Protein AF-A0A3A0AUQ1-F1 (afdb_monomer)

Secondary structure (DSSP, 8-state):
----------------------------------PPPPPPPTTEEPPEEEEEHHHHHTTT-TTS----EEEEEEE--TTEEEEEEEEEEEPPPBPTTSTTBT---EEEEEEEEEEEESSS-----EEEEE------B-SSSSSS-BSEEEEEESSS-S---SEEEEETTEEEEE-S--

Structure (mmCIF, N/CA/C/O backbone):
data_AF-A0A3A0AUQ1-F1
#
_entry.id   AF-A0A3A0AUQ1-F1
#
loop_
_atom_site.group_PDB
_atom_site.id
_atom_site.type_symbol
_atom_site.label_atom_id
_atom_site.label_alt_id
_atom_site.label_comp_id
_atom_site.label_asym_id
_atom_site.label_entity_id
_atom_site.label_seq_id
_atom_site.pdbx_PDB_ins_code
_atom_site.Cartn_x
_atom_site.Cartn_y
_atom_site.Cartn_z
_atom_site.occupancy
_atom_site.B_iso_or_equiv
_atom_site.auth_seq_id
_atom_site.auth_comp_id
_atom_site.auth_asym_id
_atom_site.auth_atom_id
_atom_site.pdbx_PDB_model_num
ATOM 1 N N . MET A 1 1 ? -4.485 -38.072 104.939 1.00 37.81 1 MET A N 1
ATOM 2 C CA . MET A 1 1 ? -5.253 -39.337 104.926 1.00 37.81 1 MET A CA 1
ATOM 3 C C . MET A 1 1 ? -6.086 -39.372 103.646 1.00 37.81 1 MET A C 1
ATOM 5 O O . MET A 1 1 ? -6.767 -38.389 103.406 1.00 37.81 1 MET A O 1
ATOM 9 N N . ASN A 1 2 ? -5.955 -40.460 102.863 1.00 41.25 2 ASN A N 1
ATOM 10 C CA . ASN A 1 2 ? -6.638 -40.856 101.601 1.00 41.25 2 ASN A CA 1
ATOM 11 C C . ASN A 1 2 ? -6.563 -39.857 100.424 1.00 41.25 2 ASN A C 1
ATOM 13 O O . ASN A 1 2 ? -7.137 -38.785 100.502 1.00 41.25 2 ASN A O 1
ATOM 17 N N . VAL A 1 3 ? -5.813 -40.047 99.325 1.00 49.50 3 VAL A N 1
ATOM 18 C CA . VAL A 1 3 ? -5.628 -41.163 98.358 1.00 49.50 3 VAL A CA 1
ATOM 19 C C . VAL A 1 3 ? -6.911 -41.591 97.636 1.00 49.50 3 VAL A C 1
ATOM 21 O O . VAL A 1 3 ? -7.603 -42.483 98.110 1.00 49.50 3 VAL A O 1
ATOM 24 N N . HIS A 1 4 ? -7.141 -41.057 96.428 1.00 45.91 4 HIS A N 1
ATOM 25 C CA . HIS A 1 4 ? -7.553 -41.855 95.263 1.00 45.91 4 HIS A CA 1
ATOM 26 C C . HIS A 1 4 ? -7.239 -41.143 93.935 1.00 45.91 4 HIS A C 1
ATOM 28 O O . HIS A 1 4 ? -7.452 -39.946 93.770 1.00 45.91 4 HIS A O 1
ATOM 34 N N . GLN A 1 5 ? -6.657 -41.922 93.026 1.00 50.06 5 GLN A N 1
ATOM 35 C CA . GLN A 1 5 ? -6.119 -41.568 91.711 1.00 50.06 5 GLN A CA 1
ATOM 36 C C . GLN A 1 5 ? -7.149 -41.987 90.609 1.00 50.06 5 GLN A C 1
ATOM 38 O O . GLN A 1 5 ? -8.298 -42.262 90.943 1.00 50.06 5 GLN A O 1
ATOM 43 N N . PRO A 1 6 ? -6.810 -42.040 89.304 1.00 67.12 6 PRO A N 1
ATOM 44 C CA . PRO A 1 6 ? -7.297 -41.175 88.220 1.00 67.12 6 PRO A CA 1
ATOM 45 C C . PRO A 1 6 ? -8.251 -41.884 87.223 1.00 67.12 6 PRO A C 1
ATOM 47 O O . PRO A 1 6 ? -8.443 -43.093 87.309 1.00 67.12 6 PRO A O 1
ATOM 50 N N . ARG A 1 7 ? -8.733 -41.191 86.172 1.00 53.53 7 ARG A N 1
ATOM 51 C CA . ARG A 1 7 ? -8.949 -41.809 84.838 1.00 53.53 7 ARG A CA 1
ATOM 52 C C . ARG A 1 7 ? -9.112 -40.787 83.701 1.00 53.53 7 ARG A C 1
ATOM 54 O O . ARG A 1 7 ? -9.900 -39.855 83.779 1.00 53.53 7 ARG A O 1
ATOM 61 N N . ARG A 1 8 ? -8.324 -41.017 82.646 1.00 55.47 8 ARG A N 1
ATOM 62 C CA . ARG A 1 8 ? -8.366 -40.405 81.307 1.00 55.47 8 ARG A CA 1
ATOM 63 C C . ARG A 1 8 ? -9.623 -40.834 80.550 1.00 55.47 8 ARG A C 1
ATOM 65 O O . ARG A 1 8 ? -9.908 -42.021 80.617 1.00 55.47 8 ARG A O 1
ATOM 72 N N . THR A 1 9 ? -10.203 -39.935 79.749 1.00 46.66 9 THR A N 1
ATOM 73 C CA . THR A 1 9 ? -10.881 -40.132 78.433 1.00 46.66 9 THR A CA 1
ATOM 74 C C . THR A 1 9 ? -11.665 -38.847 78.129 1.00 46.66 9 THR A C 1
ATOM 76 O O . THR A 1 9 ? -12.143 -38.226 79.063 1.00 46.66 9 THR A O 1
ATOM 79 N N . LEU A 1 10 ? -11.915 -38.358 76.920 1.00 48.62 10 LEU A N 1
ATOM 80 C CA . LEU A 1 10 ? -11.537 -38.644 75.537 1.00 48.62 10 LEU A CA 1
ATOM 81 C C . LEU A 1 10 ? -12.135 -37.458 74.742 1.00 48.62 10 LEU A C 1
ATOM 83 O O . LEU A 1 10 ? -13.154 -36.912 75.147 1.00 48.62 10 LEU A O 1
ATOM 87 N N . LEU A 1 11 ? -11.477 -37.072 73.651 1.00 49.59 11 LEU A N 1
ATOM 88 C CA . LEU A 1 11 ? -11.969 -36.305 72.497 1.00 49.59 11 LEU A CA 1
ATOM 89 C C . LEU A 1 11 ? -13.390 -35.697 72.557 1.00 49.59 11 LEU A C 1
ATOM 91 O O . LEU A 1 11 ? -14.368 -36.433 72.525 1.00 49.59 11 LEU A O 1
ATOM 95 N N . GLN A 1 12 ? -13.490 -34.391 72.289 1.00 45.00 12 GLN A N 1
ATOM 96 C CA . GLN A 1 12 ? -14.306 -33.949 71.150 1.00 45.00 12 GLN A CA 1
ATOM 97 C C . GLN A 1 12 ? -13.853 -32.577 70.636 1.00 45.00 12 GLN A C 1
ATOM 99 O O . GLN A 1 12 ? -14.148 -31.525 71.195 1.00 45.00 12 GLN A O 1
ATOM 104 N N . ARG A 1 13 ? -13.084 -32.623 69.544 1.00 49.56 13 ARG A N 1
ATOM 105 C CA . ARG A 1 13 ? -12.839 -31.495 68.647 1.00 49.56 13 ARG A CA 1
ATOM 106 C C . ARG A 1 13 ? -14.149 -31.198 67.918 1.00 49.56 13 ARG A C 1
ATOM 108 O O . ARG A 1 13 ? -14.652 -32.081 67.231 1.00 49.56 13 ARG A O 1
ATOM 115 N N . VAL A 1 14 ? -14.660 -29.976 68.016 1.00 47.44 14 VAL A N 1
ATOM 116 C CA . VAL A 1 14 ? -15.674 -29.467 67.084 1.00 47.44 14 VAL A CA 1
ATOM 117 C C . VAL A 1 14 ? -15.058 -28.268 66.379 1.00 47.44 14 VAL A C 1
ATOM 119 O O . VAL A 1 14 ? -15.083 -27.139 66.857 1.00 47.44 14 VAL A O 1
ATOM 122 N N . SER A 1 15 ? -14.404 -28.573 65.261 1.00 43.59 15 SER A N 1
ATOM 123 C CA . SER A 1 15 ? -13.926 -27.604 64.286 1.00 43.59 15 SER A CA 1
ATOM 124 C C . SER A 1 15 ? -15.133 -26.956 63.610 1.00 43.59 15 SER A C 1
ATOM 126 O O . SER A 1 15 ? -15.791 -27.584 62.785 1.00 43.59 15 SER A O 1
ATOM 128 N N . PHE A 1 16 ? -15.416 -25.700 63.948 1.00 41.84 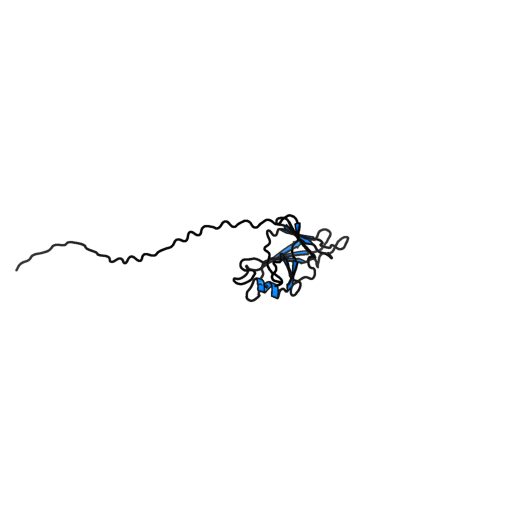16 PHE A N 1
ATOM 129 C CA . PHE A 1 16 ? -16.273 -24.832 63.143 1.00 41.84 16 PHE A CA 1
ATOM 130 C C . PHE A 1 16 ? -15.467 -24.378 61.922 1.00 41.84 16 PHE A C 1
ATOM 132 O O . PHE A 1 16 ? -14.777 -23.362 61.947 1.00 41.84 16 PHE A O 1
ATOM 139 N N . LEU A 1 17 ? -15.487 -25.204 60.876 1.00 39.97 17 LEU A N 1
ATOM 140 C CA . LEU A 1 17 ? -14.947 -24.868 59.566 1.00 39.97 17 LEU A CA 1
ATOM 141 C C . LEU A 1 17 ? -16.058 -24.156 58.786 1.00 39.97 17 LEU A C 1
ATOM 143 O O . LEU A 1 17 ? -17.000 -24.783 58.306 1.00 39.97 17 LEU A O 1
ATOM 147 N N . THR A 1 18 ? -15.979 -22.831 58.727 1.00 47.41 18 THR A N 1
ATOM 148 C CA . THR A 1 18 ? -16.883 -21.981 57.953 1.00 47.41 18 THR A CA 1
ATOM 149 C C . THR A 1 18 ? -16.711 -22.302 56.469 1.00 47.41 18 THR A C 1
ATOM 151 O O . THR A 1 18 ? -15.655 -22.077 55.880 1.00 47.41 18 THR A O 1
ATOM 154 N N . LEU A 1 19 ? -17.753 -22.886 55.883 1.00 40.53 19 LEU A N 1
ATOM 155 C CA . LEU A 1 19 ? -17.833 -23.307 54.491 1.00 40.53 19 LEU A CA 1
ATOM 156 C C . LEU A 1 19 ? -17.947 -22.059 53.591 1.00 40.53 19 LEU A C 1
ATOM 158 O O . LEU A 1 19 ? -19.038 -21.537 53.378 1.00 40.53 19 LEU A O 1
ATOM 162 N N . VAL A 1 20 ? -16.822 -21.547 53.084 1.00 45.59 20 VAL A N 1
ATOM 163 C CA . VAL A 1 20 ? -16.817 -20.554 51.997 1.00 45.59 20 VAL A CA 1
ATOM 164 C C . VAL A 1 20 ? -17.078 -21.307 50.695 1.00 45.59 20 VAL A C 1
ATOM 166 O O . VAL A 1 20 ? -16.182 -21.923 50.123 1.00 45.59 20 VAL A O 1
ATOM 169 N N . PHE A 1 21 ? -18.334 -21.308 50.255 1.00 37.94 21 PHE A N 1
ATOM 170 C CA . PHE A 1 21 ? -18.748 -21.865 48.970 1.00 37.94 21 PHE A CA 1
ATOM 171 C C . PHE A 1 21 ? -18.323 -20.891 47.860 1.00 37.94 21 PHE A C 1
ATOM 173 O O . PHE A 1 21 ? -19.048 -19.965 47.504 1.00 37.94 21 PHE A O 1
ATOM 180 N N . ALA A 1 22 ? -17.103 -21.056 47.351 1.00 43.84 22 ALA A N 1
ATOM 181 C CA . ALA A 1 22 ? -16.663 -20.382 46.138 1.00 43.84 22 ALA A CA 1
ATOM 182 C C . ALA A 1 22 ? -17.422 -20.984 44.944 1.00 43.84 22 ALA A C 1
ATOM 184 O O . ALA A 1 22 ? -17.112 -22.089 44.499 1.00 43.84 22 ALA A O 1
ATOM 185 N N . LEU A 1 23 ? -18.425 -20.266 44.424 1.00 43.22 23 LEU A N 1
ATOM 186 C CA . LEU A 1 23 ? -18.953 -20.514 43.081 1.00 43.22 23 LEU A CA 1
ATOM 187 C C . LEU A 1 23 ? -17.867 -20.129 42.064 1.00 43.22 23 LEU A C 1
ATOM 189 O O . LEU A 1 23 ? -17.835 -19.017 41.545 1.00 43.22 23 LEU A O 1
ATOM 193 N N . LEU A 1 24 ? -16.964 -21.065 41.781 1.00 43.00 24 LEU A N 1
ATOM 194 C CA . LEU A 1 24 ? -16.217 -21.079 40.529 1.00 43.00 24 LEU A CA 1
ATOM 195 C C . LEU A 1 24 ? -17.208 -21.448 39.419 1.00 43.00 24 LEU A C 1
ATOM 197 O O . LEU A 1 24 ? -17.467 -22.624 39.168 1.00 43.00 24 LEU A O 1
ATOM 201 N N . LEU A 1 25 ? -17.794 -20.438 38.768 1.00 46.16 25 LEU A N 1
ATOM 202 C CA . LEU A 1 25 ? -18.385 -20.634 37.447 1.00 46.16 25 LEU A CA 1
ATOM 203 C C . LEU A 1 25 ? -17.235 -20.900 36.474 1.00 46.16 25 LEU A C 1
ATOM 205 O O . LEU A 1 25 ? -16.586 -19.985 35.975 1.00 46.16 25 LEU A O 1
ATOM 209 N N . SER A 1 26 ? -16.983 -22.177 36.220 1.00 47.66 26 SER A N 1
ATOM 210 C CA . SER A 1 26 ? -16.155 -22.652 35.121 1.00 47.66 26 SER A CA 1
ATOM 211 C C . SER A 1 26 ? -16.807 -22.218 33.807 1.00 47.66 26 SER A C 1
ATOM 213 O O . SER A 1 26 ? -17.678 -22.906 33.276 1.00 47.66 26 SER A O 1
ATOM 215 N N . HIS A 1 27 ? -16.440 -21.051 33.281 1.00 50.66 27 HIS A N 1
ATOM 216 C CA . HIS A 1 27 ? -16.749 -20.718 31.898 1.00 50.66 27 HIS A CA 1
ATOM 217 C C . HIS A 1 27 ? -15.908 -21.638 31.018 1.00 50.66 27 HIS A C 1
ATOM 219 O O . HIS A 1 27 ? -14.702 -21.457 30.864 1.00 50.66 27 HIS A O 1
ATOM 225 N N . LEU A 1 28 ? -16.556 -22.674 30.488 1.00 45.47 28 LEU A N 1
ATOM 226 C CA . LEU A 1 28 ? -16.062 -23.418 29.343 1.00 45.47 28 LEU A CA 1
ATOM 227 C C . LEU A 1 28 ? -15.898 -22.409 28.203 1.00 45.47 28 LEU A C 1
ATOM 229 O O . LEU A 1 28 ? -16.864 -22.076 27.517 1.00 45.47 28 LEU A O 1
ATOM 233 N N . VAL A 1 29 ? -14.680 -21.893 28.031 1.00 59.72 29 VAL A N 1
ATOM 234 C CA . VAL A 1 29 ? -14.266 -21.228 26.796 1.00 59.72 29 VAL A CA 1
ATOM 235 C C . VAL A 1 29 ? -14.310 -22.312 25.730 1.00 59.72 29 VAL A C 1
ATOM 237 O O . VAL A 1 29 ? -13.400 -23.128 25.598 1.00 59.72 29 VAL A O 1
ATOM 240 N N . THR A 1 30 ? -15.440 -22.398 25.040 1.00 54.62 30 THR A N 1
ATOM 241 C CA . THR A 1 30 ? -15.550 -23.220 23.844 1.00 54.62 30 THR A CA 1
ATOM 242 C C . THR A 1 30 ? -14.764 -22.495 22.753 1.00 54.62 30 THR A C 1
ATOM 244 O O . THR A 1 30 ? -15.035 -21.318 22.510 1.00 54.62 30 THR A O 1
ATOM 247 N N . PRO A 1 31 ? -13.750 -23.124 22.131 1.00 53.56 31 PRO A N 1
ATOM 248 C CA . PRO A 1 31 ? -13.059 -22.509 21.008 1.00 53.56 31 PRO A CA 1
ATOM 249 C C . PRO A 1 31 ? -14.092 -22.258 19.908 1.00 53.56 31 PRO A C 1
ATOM 251 O O . PRO A 1 31 ? -14.679 -23.201 19.373 1.00 53.56 31 PRO A O 1
ATOM 254 N N . GLN A 1 32 ? -14.362 -20.985 19.614 1.00 57.50 32 GLN A N 1
ATOM 255 C CA . GLN A 1 32 ? -15.185 -20.635 18.467 1.00 57.50 32 GLN A CA 1
ATOM 256 C C . GLN A 1 32 ? -14.426 -21.063 17.206 1.00 57.50 32 GLN A C 1
ATOM 258 O O . GLN A 1 32 ? -13.249 -20.721 17.062 1.00 57.50 32 GLN A O 1
ATOM 263 N N . PRO A 1 33 ? -15.057 -21.824 16.296 1.00 58.28 33 PRO A N 1
ATOM 264 C CA . PRO A 1 33 ? -14.454 -22.114 15.009 1.00 58.28 33 PRO A CA 1
ATOM 265 C C . PRO A 1 33 ? -14.255 -20.785 14.279 1.00 58.28 33 PRO A C 1
ATOM 267 O O . PRO A 1 33 ? -15.221 -20.088 13.971 1.00 58.28 33 PRO A O 1
ATOM 270 N N . VAL A 1 34 ? -12.994 -20.422 14.037 1.00 66.19 34 VAL A N 1
ATOM 271 C CA . VAL A 1 34 ? -12.644 -19.278 13.194 1.00 66.19 34 VAL A CA 1
ATOM 272 C C . VAL A 1 34 ? -13.147 -19.622 11.797 1.00 66.19 34 VAL A C 1
ATOM 274 O O . VAL A 1 34 ? -12.604 -20.508 11.137 1.00 66.19 34 VAL A O 1
ATOM 277 N N . ALA A 1 35 ? -14.251 -19.004 11.379 1.00 66.56 35 ALA A N 1
ATOM 278 C CA . ALA A 1 35 ? -14.744 -19.164 10.022 1.00 66.56 35 ALA A CA 1
ATOM 279 C C . ALA A 1 35 ? -13.637 -18.705 9.063 1.00 66.56 35 ALA A C 1
ATOM 281 O O . ALA A 1 35 ? -13.101 -17.607 9.216 1.00 66.56 35 ALA A O 1
ATOM 282 N N . ALA A 1 36 ? -13.265 -19.558 8.106 1.00 59.06 36 ALA A N 1
ATOM 283 C CA . ALA A 1 36 ? -12.317 -19.180 7.070 1.00 59.06 36 ALA A CA 1
ATOM 284 C C . ALA A 1 36 ? -12.867 -17.954 6.327 1.00 59.06 36 ALA A C 1
ATOM 286 O O . ALA A 1 36 ? -14.025 -17.960 5.900 1.00 59.06 36 ALA A O 1
ATOM 287 N N . ALA A 1 37 ? -12.050 -16.906 6.200 1.00 60.22 37 ALA A N 1
ATOM 288 C CA . ALA A 1 37 ? -12.414 -15.736 5.415 1.00 60.22 37 ALA A CA 1
ATOM 289 C C . ALA A 1 37 ? -12.752 -16.176 3.975 1.00 60.22 37 ALA A C 1
ATOM 291 O O . ALA A 1 37 ? -12.083 -17.070 3.441 1.00 60.22 37 ALA A O 1
ATOM 292 N N . PRO A 1 38 ? -13.794 -15.607 3.344 1.00 53.91 38 PRO A N 1
ATOM 293 C CA . PRO A 1 38 ? -14.124 -15.930 1.963 1.00 53.91 38 PRO A CA 1
ATOM 294 C C . PRO A 1 38 ? -12.912 -15.648 1.068 1.00 53.91 38 PRO A C 1
ATOM 296 O O . PRO A 1 38 ? -12.349 -14.556 1.090 1.00 53.91 38 PRO A O 1
ATOM 299 N N . LYS A 1 39 ? -12.499 -16.652 0.290 1.00 53.12 39 LYS A N 1
ATOM 300 C CA . LYS A 1 39 ? -11.400 -16.520 -0.669 1.00 53.12 39 LYS A CA 1
ATOM 301 C C . LYS A 1 39 ?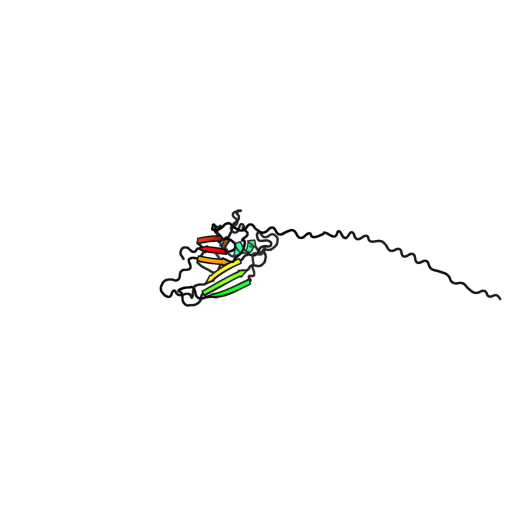 -11.867 -15.616 -1.811 1.00 53.12 39 LYS A C 1
ATOM 303 O O . LYS A 1 39 ? -12.903 -15.899 -2.414 1.00 53.12 39 LYS A O 1
ATOM 308 N N . ALA A 1 40 ? -11.140 -14.532 -2.077 1.00 56.53 40 ALA A N 1
ATOM 309 C CA . ALA A 1 40 ? -11.473 -13.598 -3.150 1.00 56.53 40 ALA A CA 1
ATOM 310 C C . ALA A 1 40 ? -11.597 -14.337 -4.496 1.00 56.53 40 ALA A C 1
ATOM 312 O O . ALA A 1 40 ? -10.813 -15.245 -4.797 1.00 56.53 40 ALA A O 1
ATOM 313 N N . ALA A 1 41 ? -12.607 -13.970 -5.291 1.00 55.00 41 ALA A N 1
ATOM 314 C CA . ALA A 1 41 ? -12.794 -14.502 -6.638 1.00 55.00 41 ALA A CA 1
ATOM 315 C C . ALA A 1 41 ? -11.574 -14.167 -7.525 1.00 55.00 41 ALA A C 1
ATOM 317 O O . ALA A 1 41 ? -10.855 -13.213 -7.229 1.00 55.00 41 ALA A O 1
ATOM 318 N N . PRO A 1 42 ? -11.308 -14.927 -8.604 1.00 56.06 42 PRO A N 1
ATOM 319 C CA . PRO A 1 42 ? -10.158 -14.662 -9.463 1.00 56.06 42 PRO A CA 1
ATOM 320 C C . PRO A 1 42 ? -10.201 -13.237 -10.029 1.00 56.06 42 PRO A C 1
ATOM 322 O O . PRO A 1 42 ? -11.173 -12.877 -10.691 1.00 56.06 42 PRO A O 1
ATOM 325 N N . GLY A 1 43 ? -9.147 -12.454 -9.785 1.00 62.31 43 GLY A N 1
ATOM 326 C CA . GLY A 1 43 ? -8.969 -11.116 -10.351 1.00 62.31 43 GLY A CA 1
ATOM 327 C C . GLY A 1 43 ? -9.939 -10.062 -9.820 1.00 62.31 43 GLY A C 1
ATOM 328 O O . GLY A 1 43 ? -10.385 -9.219 -10.593 1.00 62.31 43 GLY A O 1
ATOM 329 N N . ALA A 1 44 ? -10.313 -10.118 -8.539 1.00 79.62 44 ALA A N 1
ATOM 330 C CA . ALA A 1 44 ? -11.123 -9.059 -7.948 1.00 79.62 44 ALA A CA 1
ATOM 331 C C . ALA A 1 44 ? -10.311 -7.755 -7.908 1.00 79.62 44 ALA A C 1
ATOM 333 O O . ALA A 1 44 ? -9.320 -7.673 -7.178 1.00 79.62 44 ALA A O 1
ATOM 334 N N . ALA A 1 45 ? -10.739 -6.770 -8.703 1.00 93.19 45 ALA A N 1
ATOM 335 C CA . ALA A 1 45 ? -10.178 -5.427 -8.685 1.00 93.19 45 ALA A CA 1
ATOM 336 C C . ALA A 1 45 ? -10.389 -4.793 -7.312 1.00 93.19 45 ALA A C 1
ATOM 338 O O . ALA A 1 45 ? -11.505 -4.802 -6.789 1.00 93.19 45 ALA A O 1
ATOM 339 N N . LEU A 1 46 ? -9.307 -4.262 -6.755 1.00 96.56 46 LEU A N 1
ATOM 340 C CA . LEU A 1 46 ? -9.273 -3.686 -5.419 1.00 96.56 46 LEU A CA 1
ATOM 341 C C . LEU A 1 46 ? -9.426 -2.169 -5.470 1.00 96.56 46 LEU A C 1
ATOM 343 O O . LEU A 1 46 ? -8.930 -1.506 -6.389 1.00 96.56 46 LEU A O 1
ATOM 347 N N . THR A 1 47 ? -10.066 -1.601 -4.453 1.00 97.62 47 THR A N 1
ATOM 348 C CA . THR A 1 47 ? -10.068 -0.151 -4.252 1.00 97.62 47 THR A CA 1
ATOM 349 C C . THR A 1 47 ? -8.727 0.312 -3.679 1.00 97.62 47 THR A C 1
ATOM 351 O O . THR A 1 47 ? -8.227 -0.216 -2.687 1.00 97.62 47 THR A O 1
ATOM 354 N N . LEU A 1 48 ? -8.119 1.304 -4.337 1.00 97.69 48 LEU A N 1
ATOM 355 C CA . LEU A 1 48 ? -6.871 1.937 -3.908 1.00 97.69 48 LEU A CA 1
ATOM 356 C C . LEU A 1 48 ? -7.152 3.381 -3.522 1.00 97.69 48 LEU A C 1
ATOM 358 O O . LEU A 1 48 ? -7.619 4.158 -4.361 1.00 97.69 48 LEU A O 1
ATOM 362 N N . VAL A 1 49 ? -6.789 3.757 -2.300 1.00 98.12 49 VAL A N 1
ATOM 363 C CA . VAL A 1 49 ? -6.958 5.129 -1.817 1.00 98.12 49 VAL A CA 1
ATOM 364 C C . VAL A 1 49 ? -5.649 5.762 -1.391 1.00 98.12 49 VAL A C 1
ATOM 366 O O . VAL A 1 49 ? -4.768 5.125 -0.818 1.00 98.12 49 VAL A O 1
ATOM 369 N N . ASP A 1 50 ? -5.536 7.050 -1.683 1.00 97.50 50 ASP A N 1
ATOM 370 C CA . ASP A 1 50 ? -4.361 7.842 -1.364 1.00 97.50 50 ASP A CA 1
ATOM 371 C C . ASP A 1 50 ? -4.481 8.396 0.054 1.00 97.50 50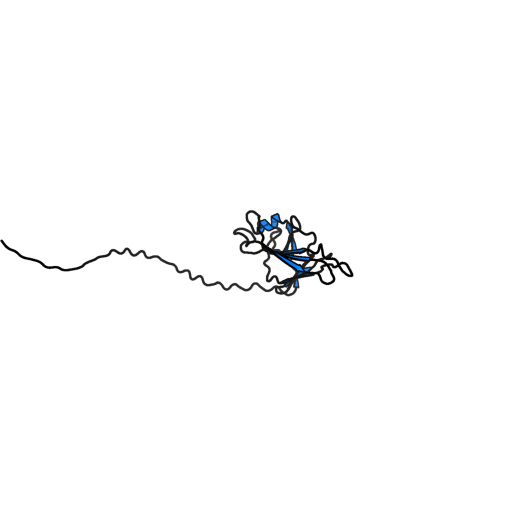 ASP A C 1
ATOM 373 O O . ASP A 1 50 ? -5.473 9.036 0.400 1.00 97.50 50 ASP A O 1
ATOM 377 N N . VAL A 1 51 ? -3.442 8.190 0.858 1.00 97.44 51 VAL A N 1
ATOM 378 C CA . VAL A 1 51 ? -3.390 8.636 2.255 1.00 97.44 51 VAL A CA 1
ATOM 379 C C . VAL A 1 51 ? -2.089 9.379 2.552 1.00 97.44 51 VAL A C 1
ATOM 381 O O . VAL A 1 51 ? -1.098 9.299 1.811 1.00 97.44 51 VAL A O 1
ATOM 384 N N . SER A 1 52 ? -2.068 10.107 3.668 1.00 96.38 52 SER A N 1
ATOM 385 C CA . SER A 1 52 ? -0.830 10.625 4.247 1.00 96.38 52 SER A CA 1
ATOM 386 C C . SER A 1 52 ? -0.313 9.691 5.344 1.00 96.38 52 SER A C 1
ATOM 388 O O . SER A 1 52 ? -1.101 9.021 6.004 1.00 96.38 52 SER A O 1
ATOM 390 N N . ALA A 1 53 ? 1.010 9.638 5.539 1.00 94.19 53 ALA A N 1
ATOM 391 C CA . ALA A 1 53 ? 1.622 8.790 6.564 1.00 94.19 53 ALA A CA 1
ATOM 392 C C . ALA A 1 53 ? 1.104 9.088 7.991 1.00 94.19 53 ALA A C 1
ATOM 394 O O . ALA A 1 53 ? 0.820 8.136 8.708 1.00 94.19 53 ALA A O 1
ATOM 395 N N . PRO A 1 54 ? 0.924 10.356 8.417 1.00 93.19 54 PRO A N 1
ATOM 396 C CA . PRO A 1 54 ? 0.308 10.640 9.714 1.00 93.19 54 PRO A CA 1
ATOM 397 C C . PRO A 1 54 ? -1.137 10.141 9.832 1.00 93.19 54 PRO A C 1
ATOM 399 O O . PRO A 1 54 ? -1.473 9.528 10.839 1.00 93.19 54 PRO A O 1
ATOM 402 N N . ASP A 1 55 ? -1.973 10.358 8.810 1.00 94.56 55 ASP A N 1
ATOM 403 C CA . ASP A 1 55 ? -3.403 10.020 8.892 1.00 94.56 55 ASP A CA 1
ATOM 404 C C . ASP A 1 55 ? -3.610 8.507 8.999 1.00 94.56 55 ASP A C 1
ATOM 406 O O . ASP A 1 55 ? -4.394 8.038 9.821 1.00 94.56 55 ASP A O 1
ATOM 410 N N . ILE A 1 56 ? -2.855 7.731 8.214 1.00 97.25 56 ILE A N 1
ATOM 411 C CA . ILE A 1 56 ? -2.963 6.272 8.245 1.00 97.25 56 ILE A CA 1
ATOM 412 C C . ILE A 1 56 ? -2.435 5.681 9.560 1.00 97.25 56 ILE A C 1
ATOM 414 O O . ILE A 1 56 ? -2.982 4.691 10.037 1.00 97.25 56 ILE A O 1
ATOM 418 N N . ASN A 1 57 ? -1.430 6.298 10.194 1.00 97.00 57 ASN A N 1
ATOM 419 C CA . ASN A 1 57 ? -0.943 5.847 11.498 1.00 97.00 57 ASN A CA 1
ATOM 420 C C . ASN A 1 57 ? -2.039 5.941 12.570 1.00 97.00 57 ASN A C 1
ATOM 422 O O . ASN A 1 57 ? -2.191 5.016 13.364 1.00 97.00 57 ASN A O 1
ATOM 426 N N . CYS A 1 58 ? -2.837 7.016 12.556 1.00 96.88 58 CYS A N 1
ATOM 427 C CA . CYS A 1 58 ? -3.941 7.216 13.500 1.00 96.88 58 CYS A CA 1
ATOM 428 C C . CYS A 1 58 ? -5.048 6.154 13.388 1.00 96.88 58 CYS A C 1
ATOM 430 O O . CYS A 1 58 ? -5.880 6.028 14.286 1.00 96.88 58 CYS A O 1
ATOM 432 N N . LEU A 1 59 ? -5.095 5.394 12.288 1.00 97.69 59 LEU A N 1
ATOM 433 C CA . LEU A 1 59 ? -6.048 4.293 12.160 1.00 97.69 59 LEU A CA 1
ATOM 434 C C . LEU A 1 59 ? -5.641 3.063 12.967 1.00 97.69 59 LEU A C 1
ATOM 436 O O . LEU A 1 59 ? -6.491 2.213 13.206 1.00 97.69 59 LEU A O 1
ATOM 440 N N . PHE A 1 60 ? -4.376 2.952 13.367 1.00 97.94 60 PHE A N 1
ATOM 441 C CA . PHE A 1 60 ? -3.843 1.779 14.062 1.00 97.94 60 PHE A CA 1
ATOM 442 C C . PHE A 1 60 ? -3.268 2.114 15.438 1.00 97.94 60 PHE A C 1
ATOM 444 O O . PHE A 1 60 ? -3.094 1.208 16.245 1.00 97.94 60 PHE A O 1
ATOM 451 N N . ASP A 1 61 ? -2.992 3.383 15.722 1.00 97.88 61 ASP A N 1
ATOM 452 C CA . ASP A 1 61 ? -2.380 3.819 16.973 1.00 97.88 61 ASP A CA 1
ATOM 453 C C . ASP A 1 61 ? -3.059 5.088 17.490 1.00 97.88 61 ASP A C 1
ATOM 455 O O . ASP A 1 61 ? -3.325 6.023 16.728 1.00 97.88 61 ASP A O 1
ATOM 459 N N . THR A 1 62 ? -3.376 5.111 18.784 1.00 96.56 62 THR A N 1
ATOM 460 C CA . THR A 1 62 ? -4.140 6.197 19.409 1.00 96.56 62 THR A CA 1
ATOM 461 C C . THR A 1 62 ? -3.356 7.501 19.545 1.00 96.56 62 THR A C 1
ATOM 463 O O . THR A 1 62 ? -3.973 8.569 19.598 1.00 96.56 62 THR A O 1
ATOM 466 N N . ASP A 1 63 ? -2.023 7.446 19.564 1.00 95.56 63 ASP A N 1
ATOM 467 C CA . ASP A 1 63 ? -1.147 8.621 19.535 1.00 95.56 63 ASP A CA 1
ATOM 468 C C . ASP A 1 63 ? -0.617 8.941 18.121 1.00 95.56 63 ASP A C 1
ATOM 470 O O . ASP A 1 63 ? 0.078 9.943 17.918 1.00 95.56 63 ASP A O 1
ATOM 474 N N . CYS A 1 64 ? -1.015 8.129 17.134 1.00 95.62 64 CYS A N 1
ATOM 475 C CA . CYS A 1 64 ? -0.624 8.195 15.727 1.00 95.62 64 CYS A CA 1
ATOM 476 C C . CYS A 1 64 ? 0.873 7.933 15.463 1.00 95.62 64 CYS A C 1
ATOM 478 O O . CYS A 1 64 ? 1.393 8.307 14.397 1.00 95.62 64 CYS A O 1
ATOM 480 N N . THR A 1 65 ? 1.578 7.270 16.384 1.00 94.75 65 THR A N 1
ATOM 481 C CA . THR A 1 65 ? 3.017 6.987 16.274 1.00 94.75 65 THR A CA 1
ATOM 482 C C . THR A 1 65 ? 3.288 5.500 16.122 1.00 94.75 65 THR A C 1
ATOM 484 O O . THR A 1 65 ? 3.485 4.750 17.070 1.00 94.75 65 THR A O 1
ATOM 487 N N . ILE A 1 66 ? 3.451 5.070 14.877 1.00 95.12 66 ILE A N 1
ATOM 488 C CA . ILE A 1 66 ? 3.761 3.673 14.587 1.00 95.12 66 ILE A CA 1
ATOM 489 C C . ILE A 1 66 ? 5.267 3.405 14.699 1.00 95.12 66 ILE A C 1
ATOM 491 O O . ILE A 1 66 ? 6.070 3.923 13.917 1.00 95.12 66 ILE A O 1
ATOM 495 N N . THR A 1 67 ? 5.651 2.498 15.602 1.00 95.12 67 THR A N 1
ATOM 496 C CA . THR A 1 67 ? 6.982 1.867 15.573 1.00 95.12 67 THR A CA 1
ATOM 497 C C . THR A 1 67 ? 6.947 0.622 14.695 1.00 95.12 67 THR A C 1
ATOM 499 O O . THR A 1 67 ? 6.283 -0.361 15.005 1.00 95.12 67 THR A O 1
ATOM 502 N N . VAL A 1 68 ? 7.676 0.663 13.586 1.00 96.12 68 VAL A N 1
ATOM 503 C CA . VAL A 1 68 ? 7.605 -0.346 12.524 1.00 96.12 68 VAL A CA 1
ATOM 504 C C . VAL A 1 68 ? 8.676 -1.427 12.658 1.00 96.12 68 VAL A C 1
ATOM 506 O O . VAL A 1 68 ? 9.770 -1.169 13.161 1.00 96.12 68 VAL A O 1
ATOM 509 N N . SER A 1 69 ? 8.390 -2.619 12.132 1.00 97.62 69 SER A N 1
ATOM 510 C CA . SER A 1 69 ? 9.388 -3.659 11.867 1.00 97.62 69 SER A CA 1
ATOM 511 C C . SER A 1 69 ? 9.634 -3.763 10.364 1.00 97.62 69 SER A C 1
ATOM 513 O O . SER A 1 69 ? 8.708 -4.049 9.603 1.00 97.62 69 SER A O 1
ATOM 515 N N . ASP A 1 70 ? 10.874 -3.526 9.939 1.00 97.12 70 ASP A N 1
ATOM 516 C CA . ASP A 1 70 ? 11.265 -3.528 8.531 1.00 97.12 70 ASP A CA 1
ATOM 517 C C . ASP A 1 70 ? 12.104 -4.774 8.200 1.00 97.12 70 ASP A C 1
ATOM 519 O O . ASP A 1 70 ? 13.103 -5.068 8.858 1.00 97.12 70 ASP A O 1
ATOM 523 N N . LEU A 1 71 ? 11.735 -5.464 7.123 1.00 97.12 71 LEU A N 1
ATOM 524 C CA . LEU A 1 71 ? 12.536 -6.490 6.459 1.00 97.12 71 LEU A CA 1
ATOM 525 C C . LEU A 1 71 ? 12.840 -6.027 5.039 1.00 97.12 71 LEU A C 1
ATOM 527 O O . LEU A 1 71 ? 11.983 -5.438 4.383 1.00 97.12 71 LEU A O 1
ATOM 531 N N . ALA A 1 72 ? 14.044 -6.299 4.548 1.00 96.81 72 ALA A N 1
ATOM 532 C CA . ALA A 1 72 ? 14.410 -6.008 3.170 1.00 96.81 72 ALA A CA 1
ATOM 533 C C . ALA A 1 72 ? 15.196 -7.166 2.568 1.00 96.81 72 ALA A C 1
ATOM 535 O O . ALA A 1 72 ? 16.035 -7.760 3.246 1.00 96.81 72 ALA A O 1
ATOM 536 N N . ASP A 1 73 ? 14.943 -7.434 1.291 1.00 96.00 73 ASP A N 1
ATOM 537 C CA . ASP A 1 73 ? 15.744 -8.353 0.493 1.00 96.00 73 ASP A CA 1
ATOM 538 C C . ASP A 1 73 ? 16.163 -7.697 -0.822 1.00 96.00 73 ASP A C 1
ATOM 540 O O . ASP A 1 73 ? 15.432 -6.877 -1.389 1.00 96.00 73 ASP A O 1
ATOM 544 N N . TYR A 1 74 ? 17.362 -8.039 -1.280 1.00 94.94 74 TYR A N 1
ATOM 545 C CA . TYR A 1 74 ? 18.001 -7.425 -2.436 1.00 94.94 74 TYR A CA 1
ATOM 546 C C . TYR A 1 74 ? 17.900 -8.331 -3.652 1.00 94.94 74 TYR A C 1
ATOM 548 O O . TYR A 1 74 ? 18.083 -9.542 -3.574 1.00 94.94 74 TYR A O 1
ATOM 556 N N . PHE A 1 75 ? 17.672 -7.726 -4.809 1.00 90.12 75 PHE A N 1
ATOM 557 C CA . PHE A 1 75 ? 17.588 -8.449 -6.066 1.00 90.12 75 PHE A CA 1
ATOM 558 C C . PHE A 1 75 ? 18.134 -7.611 -7.219 1.00 90.12 75 PHE A C 1
ATOM 560 O O . PHE A 1 75 ? 18.295 -6.393 -7.122 1.00 90.12 75 PHE A O 1
ATOM 567 N N . THR A 1 76 ? 18.405 -8.277 -8.335 1.00 89.56 76 THR A N 1
ATOM 568 C CA . THR A 1 76 ? 18.668 -7.618 -9.615 1.00 89.56 76 THR A CA 1
ATOM 569 C C . THR A 1 76 ? 17.427 -7.796 -10.487 1.00 89.56 76 THR A C 1
ATOM 571 O O . THR A 1 76 ? 17.043 -8.943 -10.742 1.00 89.56 76 THR A O 1
ATOM 574 N N . PRO A 1 77 ? 16.761 -6.710 -10.925 1.00 84.75 77 PRO A N 1
ATOM 575 C CA . PRO A 1 77 ? 15.569 -6.839 -11.751 1.00 84.75 77 PRO A CA 1
ATOM 576 C C . PRO A 1 77 ? 15.872 -7.568 -13.072 1.00 84.75 77 PRO A C 1
ATOM 578 O O . PRO A 1 77 ? 16.946 -7.370 -13.649 1.00 84.75 77 PRO A O 1
ATOM 581 N N . PRO A 1 78 ? 14.944 -8.391 -13.593 1.00 81.94 78 PRO A N 1
ATOM 582 C CA . PRO A 1 78 ? 15.123 -9.043 -14.886 1.00 81.94 78 PRO A CA 1
ATOM 583 C C . PRO A 1 78 ? 15.410 -8.030 -16.005 1.00 81.94 78 PRO A C 1
ATOM 585 O O . PRO A 1 78 ? 14.705 -7.034 -16.150 1.00 81.94 78 PRO A O 1
ATOM 588 N N . GLY A 1 79 ? 16.452 -8.279 -16.802 1.00 84.25 79 GLY A N 1
ATOM 589 C CA . GLY A 1 79 ? 16.863 -7.372 -17.885 1.00 84.25 79 GLY A CA 1
ATOM 590 C C . GLY A 1 79 ? 17.557 -6.082 -17.423 1.00 84.25 79 GLY A C 1
ATOM 591 O O . GLY A 1 79 ? 17.869 -5.232 -18.259 1.00 84.25 79 GLY A O 1
ATOM 592 N N . ALA A 1 80 ? 17.826 -5.948 -16.123 1.00 87.88 80 ALA A N 1
ATOM 593 C CA . ALA A 1 80 ? 18.571 -4.845 -15.534 1.00 87.88 80 ALA A CA 1
ATOM 594 C C . ALA A 1 80 ? 19.914 -5.315 -14.952 1.00 87.88 80 ALA A C 1
ATOM 596 O O . ALA A 1 80 ? 20.181 -6.502 -14.772 1.00 87.88 80 ALA A O 1
ATOM 597 N N . SER A 1 81 ? 20.763 -4.344 -14.649 1.00 89.50 81 SER A N 1
ATOM 598 C CA . SER A 1 81 ? 21.972 -4.469 -13.840 1.00 89.50 81 SER A CA 1
ATOM 599 C C . SER A 1 81 ? 21.856 -3.569 -12.606 1.00 89.50 81 SER A C 1
ATOM 601 O O . SER A 1 81 ? 20.917 -2.778 -12.496 1.00 89.50 81 SER A O 1
ATOM 603 N N . GLY A 1 82 ? 22.801 -3.684 -11.674 1.00 90.12 82 GLY A N 1
ATOM 604 C CA . GLY A 1 82 ? 22.783 -2.924 -10.423 1.00 90.12 82 GLY A CA 1
ATOM 605 C C . GLY A 1 82 ? 21.935 -3.581 -9.332 1.00 90.12 82 GLY A C 1
ATOM 606 O O . GLY A 1 82 ? 21.628 -4.776 -9.399 1.00 90.12 82 GLY A O 1
ATOM 607 N N . SER A 1 83 ? 21.616 -2.804 -8.295 1.00 90.06 83 SER A N 1
ATOM 608 C CA . SER A 1 83 ? 20.915 -3.285 -7.103 1.00 90.06 83 SER A CA 1
ATOM 609 C C . SER A 1 83 ? 19.513 -2.695 -6.980 1.00 90.06 83 SER A C 1
ATOM 611 O O . SER A 1 83 ? 19.288 -1.505 -7.191 1.00 90.06 83 SER A O 1
ATOM 613 N N . ALA A 1 84 ? 18.574 -3.546 -6.590 1.00 93.19 84 ALA A N 1
ATOM 614 C CA . ALA A 1 84 ? 17.251 -3.179 -6.122 1.00 93.19 84 ALA A CA 1
ATOM 615 C C . ALA A 1 84 ? 16.990 -3.862 -4.778 1.00 93.19 84 ALA A C 1
ATOM 617 O O . ALA A 1 84 ? 17.661 -4.840 -4.433 1.00 93.19 84 ALA A O 1
ATOM 618 N N . PHE A 1 85 ? 16.009 -3.370 -4.027 1.00 95.06 85 PHE A N 1
ATOM 619 C CA . PHE A 1 85 ? 15.483 -4.106 -2.882 1.00 95.06 85 PHE A CA 1
ATOM 620 C C . PHE A 1 85 ? 13.968 -3.980 -2.779 1.00 95.06 85 PHE A C 1
ATOM 622 O O . PHE A 1 85 ? 13.382 -2.969 -3.172 1.00 95.06 85 PHE A O 1
ATOM 629 N N . LEU A 1 86 ? 13.342 -5.015 -2.225 1.00 94.44 86 LEU A N 1
ATOM 630 C CA . LEU A 1 86 ? 11.970 -4.967 -1.741 1.00 94.44 86 LEU A CA 1
ATOM 631 C C . LEU A 1 86 ? 12.023 -4.860 -0.222 1.00 94.44 86 LEU A C 1
ATOM 633 O O . LEU A 1 86 ? 12.614 -5.710 0.439 1.00 94.44 86 LEU A O 1
ATOM 637 N N . GLN A 1 87 ? 11.403 -3.821 0.323 1.00 96.88 87 GLN A N 1
ATOM 638 C CA . GLN A 1 87 ? 11.170 -3.687 1.751 1.00 96.88 87 GLN A CA 1
ATOM 639 C C . GLN A 1 87 ? 9.720 -4.043 2.066 1.00 96.88 87 GLN A C 1
ATOM 641 O O . GLN A 1 87 ? 8.800 -3.502 1.452 1.00 96.88 87 GLN A O 1
ATOM 646 N N . SER A 1 88 ? 9.540 -4.911 3.055 1.00 96.06 88 SER A N 1
ATOM 647 C CA . SER A 1 88 ? 8.279 -5.109 3.758 1.00 96.06 88 SER A CA 1
ATOM 648 C C . SER A 1 88 ? 8.368 -4.432 5.116 1.00 96.06 88 SER A C 1
ATOM 650 O O . SER A 1 88 ? 9.345 -4.597 5.847 1.00 96.06 88 SER A O 1
ATOM 652 N N . ARG A 1 89 ? 7.344 -3.662 5.448 1.00 96.81 89 ARG A N 1
ATOM 653 C CA . ARG A 1 89 ? 7.188 -2.957 6.708 1.00 96.81 89 ARG A CA 1
ATOM 654 C C . ARG A 1 89 ? 5.928 -3.464 7.379 1.00 96.81 89 ARG A C 1
ATOM 656 O O . ARG A 1 89 ? 4.848 -3.348 6.812 1.00 96.81 89 ARG A O 1
ATOM 663 N N . THR A 1 90 ? 6.066 -3.992 8.584 1.00 97.19 90 THR A N 1
ATOM 664 C CA . THR A 1 90 ? 4.942 -4.469 9.396 1.00 97.19 90 THR A CA 1
ATOM 665 C C . THR A 1 90 ? 4.713 -3.500 10.545 1.00 97.19 90 THR A C 1
ATOM 667 O O . THR A 1 90 ? 5.656 -3.137 11.255 1.00 97.19 90 THR A O 1
ATOM 670 N N . TRP A 1 91 ? 3.474 -3.051 10.708 1.00 97.50 91 TRP A N 1
ATOM 671 C CA . TRP A 1 91 ? 3.067 -2.247 11.860 1.00 97.50 91 TRP A CA 1
ATOM 672 C C . TRP A 1 91 ? 2.740 -3.152 13.054 1.00 97.50 91 TRP A C 1
ATOM 674 O O . TRP A 1 91 ? 2.498 -4.347 12.862 1.00 97.50 91 TRP A O 1
ATOM 684 N N . PRO A 1 92 ? 2.731 -2.626 14.289 1.00 97.69 92 PRO A N 1
ATOM 685 C CA . PRO A 1 92 ? 2.147 -3.324 15.424 1.00 97.69 92 PRO A CA 1
ATOM 686 C C . PRO A 1 92 ? 0.674 -3.665 15.161 1.00 97.69 92 PRO A C 1
ATOM 688 O O . PRO A 1 92 ? 0.045 -3.130 14.247 1.00 97.69 92 PRO A O 1
ATOM 691 N N . VAL A 1 93 ? 0.124 -4.564 15.978 1.00 98.06 93 VAL A N 1
ATOM 692 C CA . VAL A 1 93 ? -1.325 -4.800 15.989 1.00 98.06 93 VAL A CA 1
ATOM 693 C C . VAL A 1 93 ? -2.020 -3.495 16.355 1.00 98.06 93 VAL A C 1
ATOM 695 O O . VAL A 1 93 ? -1.605 -2.855 17.320 1.00 98.06 93 VAL A O 1
ATOM 698 N N . GLY A 1 94 ? -3.073 -3.133 15.620 1.00 98.19 94 GLY A N 1
ATOM 699 C CA . GLY A 1 94 ? -3.833 -1.924 15.902 1.00 98.19 94 GLY A CA 1
ATOM 700 C C . GLY A 1 94 ? -4.408 -1.914 17.319 1.00 98.19 94 GLY A C 1
ATOM 701 O O . GLY A 1 94 ? -4.927 -2.930 17.802 1.00 98.19 94 GLY A O 1
ATOM 702 N N . GLU A 1 95 ? -4.296 -0.766 17.978 1.00 98.31 95 GLU A N 1
ATOM 703 C CA . GLU A 1 95 ? -4.680 -0.575 19.373 1.00 98.31 95 GLU A CA 1
ATOM 704 C C . GLU A 1 95 ? -6.200 -0.591 19.571 1.00 98.31 95 GLU A C 1
ATOM 706 O O . GLU A 1 95 ? -6.981 -0.302 18.659 1.00 98.31 95 GLU A O 1
ATOM 711 N N . ALA A 1 96 ? -6.629 -0.902 20.795 1.00 98.06 96 ALA A N 1
ATOM 712 C CA . ALA A 1 96 ? -8.041 -0.900 21.154 1.00 98.06 96 ALA A CA 1
ATOM 713 C C . ALA A 1 96 ? -8.672 0.488 20.966 1.00 98.06 96 ALA A C 1
ATOM 715 O O . ALA A 1 96 ? -8.117 1.499 21.398 1.00 98.06 96 ALA A O 1
ATOM 716 N N . GLY A 1 97 ? -9.855 0.530 20.352 1.00 95.69 97 GLY A N 1
ATOM 717 C CA . GLY A 1 97 ? -10.570 1.772 20.050 1.00 95.69 97 GLY A CA 1
ATOM 718 C C . GLY A 1 97 ? -10.118 2.482 18.769 1.00 95.69 97 GLY A C 1
ATOM 719 O O . GLY A 1 97 ? -10.705 3.508 18.424 1.00 95.69 97 GLY A O 1
ATOM 720 N N . THR A 1 98 ? -9.132 1.943 18.047 1.00 97.50 98 THR A N 1
ATOM 721 C CA . THR A 1 98 ? -8.763 2.420 16.706 1.00 97.50 98 THR A CA 1
ATOM 722 C C . THR A 1 98 ? -9.548 1.667 15.624 1.00 97.50 98 THR A C 1
ATOM 724 O O . THR A 1 98 ? -9.973 0.529 15.844 1.00 97.50 98 THR A O 1
ATOM 727 N N . PRO A 1 99 ? -9.739 2.244 14.424 1.00 96.88 99 PRO A N 1
ATOM 728 C CA . PRO A 1 99 ? -10.336 1.522 13.294 1.00 96.88 99 PRO A CA 1
ATOM 729 C C . PRO A 1 99 ? -9.616 0.208 12.930 1.00 96.88 99 PRO A C 1
ATOM 731 O O . PRO A 1 99 ? -10.245 -0.743 12.462 1.00 96.88 99 PRO A O 1
ATOM 734 N N . GLY A 1 100 ? -8.304 0.144 13.159 1.00 97.25 100 GLY A N 1
ATOM 735 C CA . GLY A 1 100 ? -7.432 -0.997 12.901 1.00 97.25 100 GLY A CA 1
ATOM 736 C C . GLY A 1 100 ? -7.313 -1.996 14.055 1.00 97.25 100 GLY A C 1
ATOM 737 O O . GLY A 1 100 ? -6.457 -2.876 13.972 1.00 97.25 100 GLY A O 1
ATOM 738 N N . GLU A 1 101 ? -8.129 -1.889 15.111 1.00 98.12 101 GLU A N 1
ATOM 739 C CA . GLU A 1 101 ? -8.052 -2.745 16.304 1.00 98.12 101 GLU A CA 1
ATOM 740 C C . GLU A 1 101 ? -7.903 -4.237 15.955 1.00 98.12 101 GLU A C 1
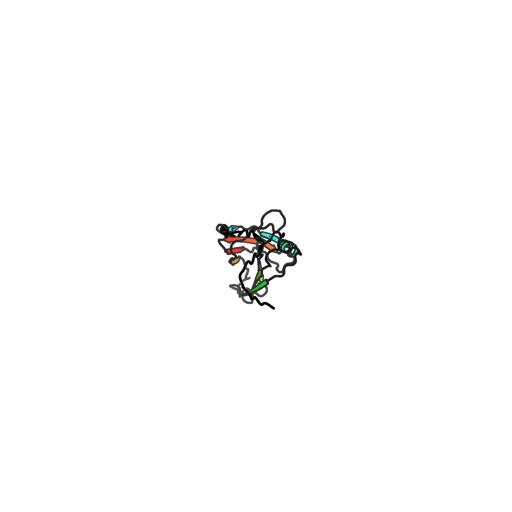ATOM 742 O O . GLU A 1 101 ? -8.702 -4.819 15.214 1.00 98.12 101 GLU A O 1
ATOM 747 N N . GLY A 1 102 ? -6.861 -4.873 16.502 1.00 97.75 102 GLY A N 1
ATOM 748 C CA . GLY A 1 102 ? -6.616 -6.307 16.319 1.00 97.75 102 GLY A CA 1
ATOM 749 C C . GLY A 1 102 ? -6.091 -6.703 14.933 1.00 97.75 102 GLY A C 1
ATOM 750 O O . GLY A 1 102 ? -5.969 -7.898 14.650 1.00 97.75 102 GLY A O 1
ATOM 751 N N . ARG A 1 103 ? -5.773 -5.738 14.061 1.00 97.19 103 ARG A N 1
ATOM 752 C CA . ARG A 1 103 ? -5.294 -5.971 12.689 1.00 97.19 103 ARG A CA 1
ATOM 753 C C . ARG A 1 103 ? -3.847 -5.535 12.522 1.00 97.19 103 ARG A C 1
ATOM 755 O O . ARG A 1 103 ? -3.376 -4.632 13.202 1.00 97.19 103 ARG A O 1
ATOM 762 N N . TYR A 1 104 ? -3.164 -6.160 11.571 1.00 96.50 104 TYR A N 1
ATOM 763 C CA . TYR A 1 104 ? -1.851 -5.722 11.109 1.00 96.50 104 TYR A CA 1
ATOM 764 C C . TYR A 1 104 ? -1.996 -4.909 9.828 1.00 96.50 104 TYR A C 1
ATOM 766 O O . TYR A 1 104 ? -2.775 -5.270 8.945 1.00 96.50 104 TYR A O 1
ATOM 774 N N . ALA A 1 105 ? -1.189 -3.860 9.708 1.00 96.88 1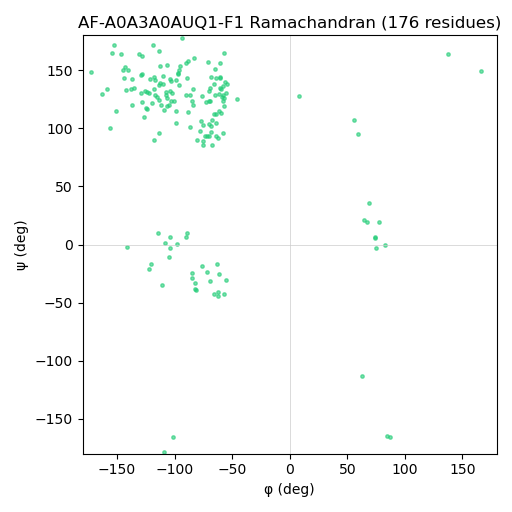05 ALA A N 1
ATOM 775 C CA . ALA A 1 105 ? -0.931 -3.200 8.439 1.00 96.88 105 ALA A CA 1
ATOM 776 C C . ALA A 1 105 ? 0.451 -3.591 7.912 1.00 96.88 105 ALA A C 1
ATOM 778 O O . ALA A 1 105 ? 1.424 -3.714 8.665 1.00 96.88 105 ALA A O 1
AT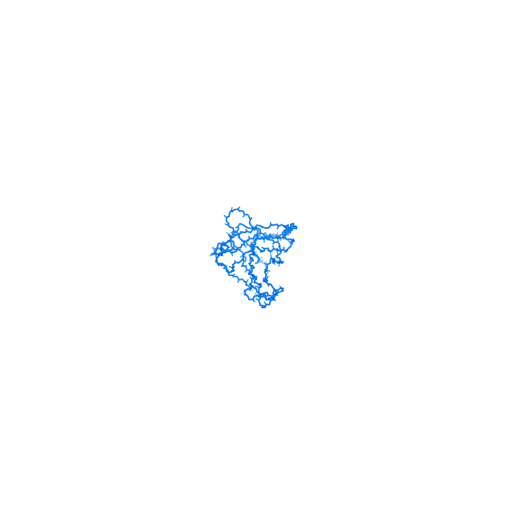OM 779 N N . TYR A 1 106 ? 0.520 -3.745 6.594 1.00 96.69 106 TYR A N 1
ATOM 780 C CA . TYR A 1 106 ? 1.737 -4.056 5.865 1.00 96.69 106 TYR A CA 1
ATOM 781 C C . TYR A 1 106 ? 1.952 -2.993 4.796 1.00 96.69 106 TYR A C 1
ATOM 783 O O . TYR A 1 106 ? 1.043 -2.677 4.032 1.00 96.69 106 TYR A O 1
ATOM 791 N N . LEU A 1 107 ? 3.163 -2.456 4.728 1.00 95.69 107 LEU A N 1
ATOM 792 C CA . LEU A 1 107 ? 3.581 -1.528 3.688 1.00 95.69 107 LEU A CA 1
ATOM 793 C C . LEU A 1 107 ? 4.722 -2.157 2.893 1.00 95.69 107 LEU A C 1
ATOM 795 O O . LEU A 1 107 ? 5.728 -2.577 3.461 1.00 95.69 107 LEU A O 1
ATOM 799 N N . TYR A 1 108 ? 4.588 -2.175 1.570 1.00 95.62 108 TYR A N 1
ATOM 800 C CA . TYR A 1 108 ? 5.634 -2.652 0.671 1.00 95.62 108 TYR A CA 1
ATOM 801 C C . TYR A 1 108 ? 6.235 -1.497 -0.111 1.00 95.62 108 TYR A C 1
ATOM 803 O O . TYR A 1 108 ? 5.523 -0.620 -0.600 1.00 95.62 108 TYR A O 1
ATOM 811 N N . ARG A 1 109 ? 7.559 -1.515 -0.257 1.00 94.50 109 ARG A N 1
ATOM 812 C CA . ARG A 1 109 ? 8.297 -0.536 -1.051 1.00 94.50 109 ARG A CA 1
ATOM 813 C C . ARG A 1 109 ? 9.368 -1.230 -1.874 1.00 94.50 109 ARG A C 1
ATOM 815 O O . ARG A 1 109 ? 10.285 -1.821 -1.312 1.00 94.50 109 ARG A O 1
ATOM 822 N N . ALA A 1 110 ? 9.281 -1.096 -3.190 1.00 92.81 110 ALA A N 1
ATOM 823 C CA . ALA A 1 110 ? 10.370 -1.442 -4.091 1.00 92.81 110 ALA A CA 1
ATOM 824 C C . ALA A 1 110 ? 11.262 -0.212 -4.316 1.00 92.81 110 ALA A C 1
ATOM 826 O O . ALA A 1 110 ? 10.769 0.864 -4.654 1.00 92.81 110 ALA A O 1
ATOM 827 N N . ASP A 1 111 ? 12.571 -0.367 -4.130 1.00 92.75 111 ASP A N 1
ATOM 828 C CA . ASP A 1 111 ? 13.567 0.641 -4.489 1.00 92.75 111 ASP A CA 1
ATOM 829 C C . ASP A 1 111 ? 14.365 0.153 -5.695 1.00 92.75 111 ASP A C 1
ATOM 831 O O . ASP A 1 111 ? 15.071 -0.854 -5.630 1.00 92.75 111 ASP A O 1
ATOM 835 N N . LEU A 1 112 ? 14.228 0.885 -6.799 1.00 91.19 112 LEU A N 1
ATOM 836 C CA . LEU A 1 112 ? 14.863 0.596 -8.082 1.00 91.19 112 LEU A CA 1
ATOM 837 C C . LEU A 1 112 ? 15.879 1.675 -8.475 1.00 91.19 112 LEU A C 1
ATOM 839 O O . LEU A 1 112 ? 16.349 1.682 -9.608 1.00 91.19 112 LEU A O 1
ATOM 843 N N . ARG A 1 113 ? 16.226 2.608 -7.576 1.00 90.31 113 ARG A N 1
ATOM 844 C CA . ARG A 1 113 ? 17.035 3.795 -7.924 1.00 90.31 113 ARG A CA 1
ATOM 845 C C . ARG A 1 113 ? 18.428 3.457 -8.452 1.00 90.31 113 ARG A C 1
ATOM 847 O O . ARG A 1 113 ? 19.001 4.256 -9.184 1.00 90.31 113 ARG A O 1
ATOM 854 N N . ASN A 1 114 ? 18.960 2.293 -8.079 1.00 90.88 114 ASN A N 1
ATOM 855 C CA . ASN A 1 114 ? 20.262 1.806 -8.536 1.00 90.88 114 ASN A CA 1
ATOM 856 C C . ASN A 1 114 ? 20.147 0.700 -9.599 1.00 90.88 114 ASN A C 1
ATOM 858 O O . ASN A 1 114 ? 21.166 0.113 -9.969 1.00 90.88 114 ASN A O 1
ATOM 862 N N . ALA A 1 115 ? 18.937 0.403 -10.082 1.00 88.56 115 ALA A N 1
ATOM 863 C CA . ALA A 1 115 ? 18.727 -0.512 -11.191 1.00 88.56 115 ALA A CA 1
ATOM 864 C C . ALA A 1 115 ? 18.895 0.233 -12.521 1.00 88.56 115 ALA A C 1
ATOM 866 O O . ALA A 1 115 ? 18.350 1.318 -12.721 1.00 88.56 115 ALA A O 1
ATOM 867 N N . VAL A 1 116 ? 19.641 -0.364 -13.446 1.00 85.94 116 VAL A N 1
ATOM 868 C CA . VAL A 1 116 ? 19.907 0.208 -14.770 1.00 85.94 116 VAL A CA 1
ATOM 869 C C . VAL A 1 116 ? 19.577 -0.828 -15.825 1.00 85.94 116 VAL A C 1
ATOM 871 O O . VAL A 1 116 ? 20.139 -1.923 -15.818 1.00 85.94 116 VAL A O 1
ATOM 874 N N . GLY A 1 117 ? 18.677 -0.486 -16.742 1.00 82.81 117 GLY A N 1
ATOM 875 C CA . GLY A 1 117 ? 18.319 -1.383 -17.831 1.00 82.81 117 GLY A CA 1
ATOM 876 C C . GLY A 1 117 ? 19.483 -1.635 -18.786 1.00 82.81 117 GLY A C 1
ATOM 877 O O . GLY A 1 117 ? 20.243 -0.723 -19.108 1.00 82.81 117 GLY A O 1
ATOM 878 N N . VAL A 1 118 ? 19.653 -2.892 -19.206 1.00 76.50 118 VAL A N 1
ATOM 879 C CA . VAL A 1 118 ? 20.820 -3.311 -20.004 1.00 76.50 118 VAL A CA 1
ATOM 880 C C . VAL A 1 118 ? 20.641 -2.978 -21.488 1.00 76.50 118 VAL A C 1
ATOM 882 O O . VAL A 1 118 ? 21.591 -2.563 -22.146 1.00 76.50 118 VAL A O 1
ATOM 885 N N . THR A 1 119 ? 19.430 -3.155 -22.024 1.00 70.62 119 THR A N 1
ATOM 886 C CA . THR A 1 119 ? 19.120 -2.953 -23.455 1.00 70.62 119 THR A CA 1
ATOM 887 C C . THR A 1 119 ? 18.019 -1.923 -23.713 1.00 70.62 119 THR A C 1
ATOM 889 O O . THR A 1 119 ? 17.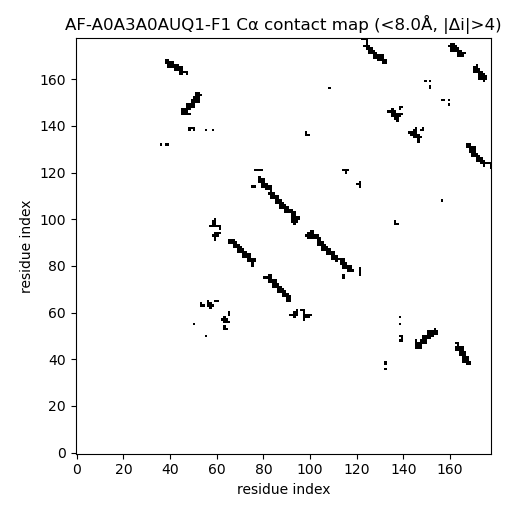948 -1.368 -24.807 1.00 70.62 119 THR A O 1
ATOM 892 N N . ALA A 1 120 ? 17.174 -1.648 -22.719 1.00 69.62 120 ALA A N 1
ATOM 893 C CA . ALA A 1 120 ? 16.098 -0.659 -22.737 1.00 69.62 120 ALA A CA 1
ATOM 894 C C . ALA A 1 120 ? 15.844 -0.173 -21.302 1.00 69.62 120 ALA A C 1
ATOM 896 O O . ALA A 1 120 ? 16.393 -0.748 -20.365 1.00 69.62 120 ALA A O 1
ATOM 897 N N . ALA A 1 121 ? 15.008 0.853 -21.112 1.00 68.19 121 ALA A N 1
ATOM 898 C CA . ALA A 1 121 ? 14.555 1.228 -19.773 1.00 68.19 121 ALA A CA 1
ATOM 899 C C . ALA A 1 121 ? 13.868 0.022 -19.102 1.00 68.19 121 ALA A C 1
ATOM 901 O O . ALA A 1 121 ? 12.886 -0.509 -19.619 1.00 68.19 121 ALA A O 1
ATOM 902 N N . SER A 1 122 ? 14.410 -0.435 -17.971 1.00 67.62 122 SER A N 1
ATOM 903 C CA . SER A 1 122 ? 13.797 -1.490 -17.164 1.00 67.62 122 SER A CA 1
ATOM 904 C C . SER A 1 122 ? 12.695 -0.879 -16.308 1.00 67.62 122 SER A C 1
ATOM 906 O O . SER A 1 122 ? 12.952 -0.416 -15.200 1.00 67.62 122 SER A O 1
ATOM 908 N N . CYS A 1 123 ? 11.482 -0.851 -16.849 1.00 78.88 123 CYS A N 1
ATOM 909 C CA . CYS A 1 123 ? 10.283 -0.408 -16.145 1.00 78.88 123 CYS A CA 1
ATOM 910 C C . CYS A 1 123 ? 9.622 -1.587 -15.420 1.00 78.88 123 CYS A C 1
ATOM 912 O O . CYS A 1 123 ? 9.597 -2.709 -15.939 1.00 78.88 123 CYS A O 1
ATOM 914 N N . VAL A 1 124 ? 9.069 -1.347 -14.231 1.00 83.62 124 VAL A N 1
ATOM 915 C CA . VAL A 1 124 ? 8.325 -2.372 -13.489 1.00 83.62 124 VAL A CA 1
ATOM 916 C C . VAL A 1 124 ? 6.849 -2.136 -13.728 1.00 83.62 124 VAL A C 1
ATOM 918 O O . VAL A 1 124 ? 6.253 -1.245 -13.149 1.00 83.62 124 VAL A O 1
ATOM 921 N N . THR A 1 125 ? 6.246 -2.970 -14.567 1.00 89.56 125 THR A N 1
ATOM 922 C CA . THR A 1 125 ? 4.814 -2.877 -14.881 1.00 89.56 125 THR A CA 1
ATOM 923 C C . THR A 1 125 ? 3.944 -3.599 -13.861 1.00 89.56 125 THR A C 1
ATOM 925 O O . THR A 1 125 ? 2.792 -3.225 -13.659 1.00 89.56 125 THR A O 1
ATOM 928 N N . THR A 1 126 ? 4.470 -4.646 -13.215 1.00 92.12 126 THR A N 1
ATOM 929 C CA . THR A 1 126 ? 3.721 -5.435 -12.232 1.00 92.12 126 THR A CA 1
ATOM 930 C C . THR A 1 126 ? 4.593 -5.899 -11.076 1.00 92.12 126 THR A C 1
ATOM 932 O O . THR A 1 126 ? 5.728 -6.323 -11.293 1.00 92.12 126 THR A O 1
ATOM 935 N N . MET A 1 127 ? 4.023 -5.916 -9.873 1.00 92.06 127 MET A N 1
ATOM 936 C CA . MET A 1 127 ? 4.593 -6.555 -8.686 1.00 92.06 127 MET A CA 1
ATOM 937 C C . MET A 1 127 ? 3.567 -7.525 -8.104 1.00 92.06 127 MET A C 1
ATOM 939 O O . MET A 1 127 ? 2.404 -7.165 -7.949 1.00 92.06 127 MET A O 1
ATOM 943 N N . ARG A 1 128 ? 3.988 -8.752 -7.789 1.00 94.88 128 ARG A N 1
ATOM 944 C CA . ARG A 1 128 ? 3.128 -9.775 -7.180 1.00 94.88 128 ARG A CA 1
ATOM 945 C C . ARG A 1 128 ? 3.664 -10.159 -5.816 1.00 94.88 128 ARG A C 1
ATOM 947 O O . ARG A 1 128 ? 4.862 -10.397 -5.685 1.00 94.88 128 ARG A O 1
ATOM 954 N N . ILE A 1 129 ? 2.776 -10.220 -4.835 1.00 93.69 129 ILE A N 1
ATOM 955 C CA . ILE A 1 129 ? 3.092 -10.554 -3.449 1.00 93.69 129 ILE A CA 1
ATOM 956 C C . ILE A 1 129 ? 2.138 -11.659 -3.009 1.00 93.69 129 ILE A C 1
ATOM 958 O O . ILE A 1 129 ? 0.929 -11.547 -3.204 1.00 93.69 129 ILE A O 1
ATOM 962 N N . ASP A 1 130 ? 2.682 -12.721 -2.421 1.00 94.44 130 ASP A N 1
ATOM 963 C CA . ASP A 1 130 ? 1.879 -13.679 -1.664 1.00 94.44 130 ASP A CA 1
ATOM 964 C C . ASP A 1 130 ? 1.520 -13.031 -0.322 1.00 94.44 130 ASP A C 1
ATOM 966 O O . ASP A 1 130 ? 2.386 -12.836 0.533 1.00 94.44 130 ASP A O 1
ATOM 970 N N . PHE A 1 131 ? 0.278 -12.565 -0.211 1.00 92.06 131 PHE A N 1
ATOM 971 C CA . PHE A 1 131 ? -0.186 -11.721 0.891 1.00 92.06 131 PHE A CA 1
ATOM 972 C C . PHE A 1 131 ? -1.168 -12.461 1.801 1.00 92.06 131 PHE A C 1
ATOM 974 O O . PHE A 1 131 ? -1.163 -12.264 3.015 1.00 92.06 131 PHE A O 1
ATOM 981 N N . GLY A 1 132 ? -1.999 -13.330 1.220 1.00 91.19 132 GLY A N 1
ATOM 982 C CA . GLY A 1 132 ? -3.153 -13.910 1.896 1.00 91.19 132 GLY A CA 1
ATOM 983 C C . GLY A 1 132 ? -4.413 -13.042 1.774 1.00 91.19 132 GLY A C 1
ATOM 984 O O . GLY A 1 132 ? -4.482 -12.140 0.934 1.00 91.19 132 GLY A O 1
ATOM 985 N N . PRO A 1 133 ? -5.442 -13.323 2.590 1.00 91.12 133 PRO A N 1
ATOM 986 C CA . PRO A 1 133 ? -6.678 -12.553 2.583 1.00 91.12 133 PRO A CA 1
ATOM 987 C C . PRO A 1 133 ? -6.455 -11.138 3.132 1.00 91.12 133 PRO A C 1
ATOM 989 O O . PRO A 1 133 ? -5.844 -10.954 4.184 1.00 91.12 133 PRO A O 1
ATOM 992 N N . ILE A 1 134 ? -7.010 -10.142 2.444 1.00 93.50 134 ILE A N 1
ATOM 993 C CA . ILE A 1 134 ? -7.059 -8.751 2.910 1.00 93.50 134 ILE A CA 1
ATOM 994 C C . ILE A 1 134 ? -8.312 -8.514 3.756 1.00 93.50 134 ILE A C 1
ATOM 996 O O . ILE A 1 134 ? -9.307 -9.233 3.622 1.00 93.50 134 ILE A O 1
ATOM 1000 N N . VAL A 1 135 ? -8.285 -7.488 4.609 1.00 94.31 135 VAL A N 1
ATOM 1001 C CA . VAL A 1 135 ? -9.492 -7.028 5.299 1.00 94.31 135 VAL A CA 1
ATOM 1002 C C . VAL A 1 135 ? -9.725 -5.548 5.017 1.00 94.31 135 VAL A C 1
ATOM 1004 O O . VAL A 1 135 ? -8.902 -4.744 5.454 1.00 94.31 135 VAL A O 1
ATOM 1007 N N . PRO A 1 136 ? -10.836 -5.195 4.346 1.00 95.81 136 PRO A N 1
ATOM 1008 C CA . PRO A 1 136 ? -11.129 -3.809 4.024 1.00 95.81 136 PRO A CA 1
ATOM 1009 C C . PRO A 1 136 ? -11.342 -2.940 5.267 1.00 95.81 136 PRO A C 1
ATOM 1011 O O . PRO A 1 136 ? -11.950 -3.384 6.249 1.00 95.81 136 PRO A O 1
ATOM 1014 N N . LEU A 1 137 ? -10.880 -1.694 5.198 1.00 96.88 137 LEU A N 1
ATOM 1015 C CA . LEU A 1 137 ? -11.057 -0.646 6.208 1.00 96.88 137 LEU A CA 1
ATOM 1016 C C . LEU A 1 137 ? -11.249 0.699 5.509 1.00 96.88 137 LEU A C 1
ATOM 1018 O O . LEU A 1 137 ? -10.753 0.889 4.410 1.00 96.88 137 LEU A O 1
ATOM 1022 N N . ASP A 1 138 ? -11.940 1.638 6.145 1.00 97.38 138 ASP A N 1
ATOM 1023 C CA . ASP A 1 138 ? -12.028 3.016 5.650 1.00 97.38 138 ASP A CA 1
ATOM 1024 C C . ASP A 1 138 ? -10.689 3.728 5.886 1.00 97.38 138 ASP A C 1
ATOM 1026 O O . ASP A 1 138 ? -10.413 4.212 6.989 1.00 97.38 138 ASP A O 1
ATOM 1030 N N . TYR A 1 139 ? -9.813 3.707 4.880 1.00 98.00 139 TYR A N 1
ATOM 1031 C CA . TYR A 1 139 ? -8.455 4.232 5.010 1.00 98.00 139 TYR A CA 1
ATOM 1032 C C . TYR A 1 139 ? -8.387 5.739 4.761 1.00 98.00 139 TYR A C 1
ATOM 1034 O O . TYR A 1 139 ? -7.454 6.394 5.232 1.00 98.00 139 TYR A O 1
ATOM 1042 N N . ASN A 1 140 ? -9.344 6.292 4.012 1.00 96.56 140 ASN A N 1
ATOM 1043 C CA . ASN A 1 140 ? -9.371 7.706 3.633 1.00 96.56 140 ASN A CA 1
ATOM 1044 C C . ASN A 1 140 ? -10.392 8.547 4.431 1.00 96.56 140 ASN A C 1
ATOM 1046 O O . ASN A 1 140 ? -10.431 9.769 4.261 1.00 96.56 140 ASN A O 1
ATOM 1050 N N . GLY A 1 141 ? -11.180 7.924 5.311 1.00 95.38 141 GLY A N 1
ATOM 1051 C CA . GLY A 1 141 ? -12.174 8.573 6.164 1.00 95.38 141 GLY A CA 1
ATOM 1052 C C . GLY A 1 141 ? -13.478 8.943 5.4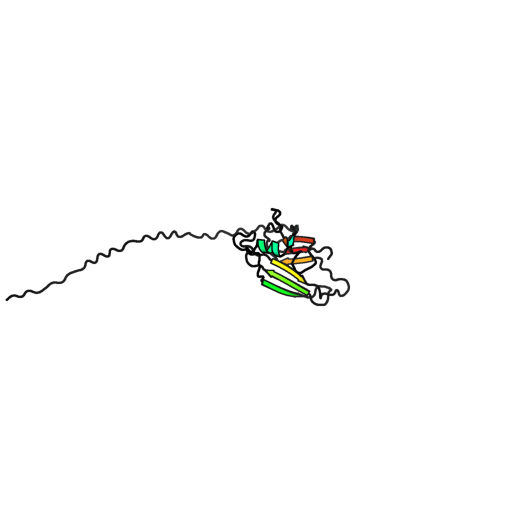50 1.00 95.38 141 GLY A C 1
ATOM 1053 O O . GLY A 1 141 ? -14.195 9.828 5.931 1.00 95.38 141 GLY A O 1
ATOM 1054 N N . ASP A 1 142 ? -13.788 8.334 4.301 1.00 96.31 142 ASP A N 1
ATOM 1055 C CA . ASP A 1 142 ? -14.987 8.628 3.503 1.00 96.31 142 ASP A CA 1
ATOM 1056 C C . ASP A 1 142 ? -16.215 7.777 3.873 1.00 96.31 142 ASP A C 1
ATOM 1058 O O . ASP A 1 142 ? -17.266 7.879 3.225 1.00 96.31 142 ASP A O 1
ATOM 1062 N N . GLN A 1 143 ? -16.100 6.985 4.944 1.00 95.69 143 GLN A N 1
ATOM 1063 C CA . GLN A 1 143 ? -17.099 6.051 5.464 1.00 95.69 143 GLN A CA 1
ATOM 1064 C C . GLN A 1 143 ? -17.383 4.861 4.543 1.00 95.69 143 GLN A C 1
ATOM 1066 O O . GLN A 1 143 ? -18.419 4.199 4.695 1.00 95.69 143 GLN A O 1
ATOM 1071 N N . LYS A 1 144 ? -16.481 4.554 3.605 1.00 96.56 144 LYS A N 1
ATOM 1072 C CA . LYS A 1 144 ? -16.543 3.348 2.775 1.00 96.56 144 LYS A CA 1
ATOM 1073 C C . LYS A 1 144 ? -15.325 2.465 3.030 1.00 96.56 144 LYS A C 1
ATOM 1075 O O . LYS A 1 144 ? -14.240 2.964 3.280 1.00 96.56 144 LYS A O 1
ATOM 1080 N N . PRO A 1 145 ? -15.492 1.136 2.994 1.00 96.44 145 PRO A N 1
ATOM 1081 C CA . PRO A 1 145 ? -14.359 0.234 3.107 1.00 96.44 145 PRO A CA 1
ATOM 1082 C C . PRO A 1 145 ? -13.481 0.302 1.852 1.00 96.44 145 PRO A C 1
ATOM 1084 O O . PRO A 1 145 ? -13.976 0.157 0.732 1.00 96.44 145 PRO A O 1
ATOM 1087 N N . ASP A 1 146 ? -12.180 0.431 2.073 1.00 97.81 146 ASP A N 1
ATOM 1088 C CA . ASP A 1 146 ? -11.128 0.375 1.071 1.00 97.81 146 ASP A CA 1
ATOM 1089 C C . ASP A 1 146 ? -10.299 -0.902 1.232 1.00 97.81 146 ASP A C 1
ATOM 1091 O O . ASP A 1 146 ? -10.050 -1.369 2.345 1.00 97.81 146 ASP A O 1
ATOM 1095 N N . ASP A 1 147 ? -9.844 -1.468 0.119 1.00 97.50 147 ASP A N 1
ATOM 1096 C CA . ASP A 1 147 ? -9.040 -2.688 0.117 1.00 97.50 147 ASP A CA 1
ATOM 1097 C C . ASP A 1 147 ? -7.557 -2.397 0.384 1.00 97.50 147 ASP A C 1
ATOM 1099 O O . ASP A 1 147 ? -6.874 -3.171 1.058 1.00 97.50 147 ASP A O 1
ATOM 1103 N N . VAL A 1 148 ? -7.041 -1.290 -0.164 1.00 97.62 148 VAL A N 1
ATOM 1104 C CA . VAL A 1 148 ? -5.617 -0.936 -0.134 1.00 97.62 148 VAL A CA 1
ATOM 1105 C C . VAL A 1 148 ? -5.429 0.569 0.056 1.00 97.62 148 VAL A C 1
ATOM 1107 O O . VAL A 1 148 ? -5.986 1.378 -0.685 1.00 97.62 148 VAL A O 1
ATOM 1110 N N . PHE A 1 149 ? -4.545 0.959 0.976 1.00 97.56 149 PHE A N 1
ATOM 1111 C CA . PHE A 1 149 ? -4.052 2.334 1.069 1.00 97.56 149 PHE A CA 1
ATOM 1112 C C . PHE A 1 149 ? -2.698 2.508 0.369 1.00 97.56 149 PHE A C 1
ATOM 1114 O O . PHE A 1 149 ? -1.844 1.619 0.367 1.00 97.56 149 PHE A O 1
ATOM 1121 N N . VAL A 1 150 ? -2.471 3.697 -0.185 1.00 97.81 150 VAL A N 1
ATOM 1122 C CA . VAL A 1 150 ? -1.212 4.115 -0.804 1.00 97.81 150 VAL A CA 1
ATOM 1123 C C . VAL A 1 150 ? -0.748 5.409 -0.146 1.00 97.81 150 VAL A C 1
ATOM 1125 O O . VAL A 1 150 ? -1.405 6.445 -0.231 1.00 97.81 150 VAL A O 1
ATOM 1128 N N . ILE A 1 151 ? 0.414 5.376 0.507 1.00 96.81 151 ILE A N 1
ATOM 1129 C CA . ILE A 1 151 ? 0.985 6.570 1.137 1.00 96.81 151 ILE A CA 1
ATOM 1130 C C . ILE A 1 151 ? 1.599 7.462 0.054 1.00 96.81 151 ILE A C 1
ATOM 1132 O O . ILE A 1 151 ? 2.680 7.170 -0.457 1.00 96.81 151 ILE A O 1
ATOM 1136 N N . VAL A 1 152 ? 0.940 8.579 -0.255 1.00 96.25 152 VAL A N 1
ATOM 1137 C CA . VAL A 1 152 ? 1.406 9.554 -1.264 1.00 96.25 152 VAL A CA 1
ATOM 1138 C C . VAL A 1 152 ? 2.000 10.824 -0.650 1.00 96.25 152 VAL A C 1
ATOM 1140 O O . VAL A 1 152 ? 2.622 11.625 -1.346 1.00 96.25 152 VAL A O 1
ATOM 1143 N N . LYS A 1 153 ? 1.840 11.022 0.666 1.00 95.31 153 LYS A N 1
ATOM 1144 C CA . LYS A 1 153 ? 2.364 12.186 1.398 1.00 95.31 153 LYS A CA 1
ATOM 1145 C C . LYS A 1 153 ? 3.029 11.768 2.705 1.00 95.31 153 LYS A C 1
ATOM 1147 O O . LYS A 1 153 ? 2.477 10.981 3.465 1.00 95.31 153 LYS A O 1
ATOM 1152 N N . GLY A 1 154 ? 4.207 12.325 2.991 1.00 91.62 154 GLY A N 1
ATOM 1153 C CA . GLY A 1 154 ? 4.964 12.045 4.222 1.00 91.62 154 GLY A CA 1
ATOM 1154 C C . GLY A 1 154 ? 5.663 10.679 4.250 1.00 91.62 154 GLY A C 1
ATOM 1155 O O . GLY A 1 154 ? 6.384 10.390 5.200 1.00 91.62 154 GLY A O 1
ATOM 1156 N N . GLY A 1 155 ? 5.478 9.858 3.212 1.00 88.38 155 GLY A N 1
ATOM 1157 C CA . GLY A 1 155 ? 6.186 8.598 3.004 1.00 88.38 155 GLY A CA 1
ATOM 1158 C C . GLY A 1 155 ? 7.427 8.741 2.120 1.00 88.38 155 GLY A C 1
ATOM 1159 O O . GLY A 1 155 ? 7.734 9.809 1.593 1.00 88.38 155 GLY A O 1
ATOM 1160 N N . LEU A 1 156 ? 8.137 7.626 1.945 1.00 89.94 156 LEU A N 1
ATOM 1161 C CA . LEU A 1 156 ? 9.274 7.513 1.034 1.00 89.94 156 LEU A CA 1
ATOM 1162 C C . LEU A 1 156 ? 8.831 6.818 -0.255 1.00 89.94 156 LEU A C 1
ATOM 1164 O O . LEU A 1 156 ? 8.380 5.677 -0.203 1.00 89.94 156 LEU A O 1
ATOM 1168 N N . GLY A 1 157 ? 9.033 7.470 -1.395 1.00 88.62 157 GLY A N 1
ATOM 1169 C CA . GLY A 1 157 ? 8.652 6.961 -2.712 1.00 88.62 157 GLY A CA 1
ATOM 1170 C C . GLY A 1 157 ? 8.034 8.063 -3.568 1.00 88.62 157 GLY A C 1
ATOM 1171 O O . GLY A 1 157 ? 7.678 9.125 -3.062 1.00 88.62 157 GLY A O 1
ATOM 1172 N N . ASN A 1 158 ? 7.955 7.829 -4.873 1.00 88.81 158 ASN A N 1
ATOM 1173 C CA . ASN A 1 158 ? 7.437 8.794 -5.846 1.00 88.81 158 ASN A CA 1
ATOM 1174 C C . ASN A 1 158 ? 6.586 8.154 -6.954 1.00 88.81 158 ASN A C 1
ATOM 1176 O O . ASN A 1 158 ? 6.075 8.876 -7.803 1.00 88.81 158 ASN A O 1
ATOM 1180 N N . ILE A 1 159 ? 6.439 6.826 -6.947 1.00 91.75 159 ILE A N 1
ATOM 1181 C CA . ILE A 1 159 ? 5.632 6.063 -7.902 1.00 91.75 159 ILE A CA 1
ATOM 1182 C C . ILE A 1 159 ? 4.594 5.270 -7.113 1.00 91.75 159 ILE A C 1
ATOM 1184 O O . ILE A 1 159 ? 4.938 4.589 -6.145 1.00 91.75 159 ILE A O 1
ATOM 1188 N N . ARG A 1 160 ? 3.330 5.369 -7.528 1.00 93.50 160 ARG A N 1
ATOM 1189 C CA . ARG A 1 160 ? 2.214 4.594 -6.976 1.00 93.50 160 ARG A CA 1
ATOM 1190 C C . ARG A 1 160 ? 1.766 3.515 -7.962 1.00 93.50 160 ARG A C 1
ATOM 1192 O O . ARG A 1 160 ? 1.901 3.722 -9.168 1.00 93.50 160 ARG A O 1
ATOM 1199 N N . PRO A 1 161 ? 1.162 2.418 -7.485 1.00 95.94 161 PRO A N 1
ATOM 1200 C CA . PRO A 1 161 ? 0.368 1.556 -8.346 1.00 95.94 161 PRO A CA 1
ATOM 1201 C C . PRO A 1 161 ? -0.813 2.330 -8.947 1.00 95.94 161 PRO A C 1
ATOM 1203 O O . PRO A 1 161 ? -1.426 3.175 -8.281 1.00 95.94 161 PRO A O 1
ATOM 1206 N N . ALA A 1 162 ? -1.138 2.013 -10.195 1.00 96.38 162 ALA A N 1
ATOM 1207 C CA . ALA A 1 162 ? -2.336 2.474 -10.885 1.00 96.38 162 ALA A CA 1
ATOM 1208 C C . ALA A 1 162 ? -3.562 1.623 -10.518 1.00 96.38 162 ALA A C 1
ATOM 1210 O O . ALA A 1 162 ? -4.674 2.138 -10.449 1.00 96.38 162 ALA A O 1
ATOM 1211 N N . ALA A 1 163 ? -3.354 0.330 -10.260 1.00 96.88 163 ALA A N 1
ATOM 1212 C CA . ALA A 1 163 ? -4.400 -0.618 -9.895 1.00 96.88 163 ALA A CA 1
ATOM 1213 C C . ALA A 1 163 ? -3.821 -1.787 -9.086 1.00 96.88 163 ALA A C 1
ATOM 1215 O O . ALA A 1 163 ? -2.601 -1.998 -9.072 1.00 96.88 163 ALA A O 1
ATOM 1216 N N . ALA A 1 164 ? -4.698 -2.554 -8.436 1.00 97.12 164 ALA A N 1
ATOM 1217 C CA . ALA A 1 164 ? -4.344 -3.849 -7.881 1.00 97.12 164 ALA A CA 1
ATOM 1218 C C . ALA A 1 164 ? -5.501 -4.844 -7.980 1.00 97.12 164 ALA A C 1
ATOM 1220 O O . ALA A 1 164 ? -6.662 -4.451 -7.883 1.00 97.12 164 ALA A O 1
ATOM 1221 N N . ASP A 1 165 ? -5.154 -6.123 -8.097 1.00 96.88 165 ASP A N 1
ATOM 1222 C CA . ASP A 1 165 ? -6.097 -7.239 -8.080 1.00 96.88 165 ASP A CA 1
ATOM 1223 C C . ASP A 1 165 ? -5.656 -8.290 -7.054 1.00 96.88 165 ASP A C 1
ATOM 1225 O O . ASP A 1 165 ? -4.458 -8.557 -6.895 1.00 96.88 165 ASP A O 1
ATOM 1229 N N . LEU A 1 166 ? -6.620 -8.958 -6.416 1.00 94.81 166 LEU A N 1
ATOM 1230 C CA . LEU A 1 166 ? -6.373 -10.149 -5.598 1.00 94.81 166 LEU A CA 1
ATOM 1231 C C . LEU A 1 166 ? -6.871 -11.399 -6.332 1.00 94.81 166 LEU A C 1
ATOM 1233 O O . LEU A 1 166 ? -8.027 -11.485 -6.744 1.00 94.81 166 LEU A O 1
ATOM 1237 N N . THR A 1 167 ? -5.996 -12.392 -6.498 1.00 93.81 167 THR A N 1
ATOM 1238 C CA . THR A 1 167 ? -6.361 -13.711 -7.040 1.00 93.81 167 THR A CA 1
ATOM 1239 C C . THR A 1 167 ? -5.903 -14.796 -6.082 1.00 93.81 167 THR A C 1
ATOM 1241 O O . THR A 1 167 ? -4.707 -15.058 -5.949 1.00 93.81 167 THR A O 1
ATOM 1244 N N . GLY A 1 168 ? -6.858 -15.445 -5.413 1.00 90.62 168 GLY A N 1
ATOM 1245 C CA . GLY A 1 168 ? -6.538 -16.343 -4.309 1.00 90.62 168 GLY A CA 1
ATOM 1246 C C . GLY A 1 168 ? -5.871 -15.563 -3.178 1.00 90.62 168 GLY A C 1
ATOM 1247 O O . GLY A 1 168 ? -6.513 -14.712 -2.578 1.00 90.62 168 GLY A O 1
ATOM 1248 N N . ASP A 1 169 ? -4.597 -15.855 -2.926 1.00 92.69 169 ASP A N 1
ATOM 1249 C CA . ASP A 1 169 ? -3.789 -15.232 -1.868 1.00 92.69 169 ASP A CA 1
ATOM 1250 C C . ASP A 1 169 ? -2.719 -14.276 -2.444 1.00 92.69 169 ASP A C 1
ATOM 1252 O O . ASP A 1 169 ? -1.934 -13.676 -1.713 1.00 92.69 169 ASP A O 1
ATOM 1256 N N . THR A 1 170 ? -2.684 -14.116 -3.774 1.00 95.69 170 THR A N 1
ATOM 1257 C CA . THR A 1 170 ? -1.691 -13.294 -4.472 1.00 95.69 170 THR A CA 1
ATOM 1258 C C . THR A 1 170 ? -2.247 -11.921 -4.824 1.00 95.69 170 THR A C 1
ATOM 1260 O O . THR A 1 170 ? -3.138 -11.798 -5.672 1.00 95.69 170 THR A O 1
ATOM 1263 N N . LEU A 1 171 ? -1.659 -10.891 -4.221 1.00 95.75 171 LEU A N 1
ATOM 1264 C CA . LEU A 1 171 ? -1.899 -9.488 -4.530 1.00 95.75 171 LEU A CA 1
ATOM 1265 C C . LEU A 1 171 ? -1.011 -9.063 -5.704 1.00 95.75 171 LEU A C 1
ATOM 1267 O O . LEU A 1 171 ? 0.212 -9.207 -5.651 1.00 95.75 171 LEU A O 1
ATOM 1271 N N . THR A 1 172 ? -1.617 -8.552 -6.772 1.00 96.56 172 THR A N 1
ATOM 1272 C CA . THR A 1 172 ? -0.909 -8.026 -7.945 1.00 96.56 172 THR A CA 1
ATOM 1273 C C . THR A 1 172 ? -1.108 -6.524 -8.018 1.00 96.56 172 THR A C 1
ATOM 1275 O O . THR A 1 172 ? -2.236 -6.079 -8.158 1.00 96.56 172 THR A O 1
ATOM 1278 N N . PHE A 1 173 ? -0.024 -5.757 -7.971 1.00 96.31 173 PHE A N 1
ATOM 1279 C CA . PHE A 1 173 ? -0.011 -4.324 -8.251 1.00 96.31 173 PHE A CA 1
ATOM 1280 C C . PHE A 1 173 ? 0.401 -4.077 -9.698 1.00 96.31 173 PHE A C 1
ATOM 1282 O O . PHE A 1 173 ? 1.368 -4.684 -10.171 1.00 96.31 173 PHE A O 1
ATOM 1289 N N . MET A 1 174 ? -0.287 -3.159 -10.368 1.00 95.88 174 MET A N 1
ATOM 1290 C CA . MET A 1 174 ? 0.015 -2.713 -11.727 1.00 95.88 174 MET A CA 1
ATOM 1291 C C . MET A 1 174 ? 0.455 -1.251 -11.701 1.00 95.88 174 MET A C 1
ATOM 1293 O O . MET A 1 174 ? -0.157 -0.435 -11.013 1.00 95.88 174 MET A O 1
ATOM 1297 N N . PHE A 1 175 ? 1.496 -0.916 -12.457 1.00 93.38 175 PHE A N 1
ATOM 1298 C CA . PHE A 1 175 ? 2.059 0.432 -12.542 1.00 93.38 175 PHE A CA 1
ATOM 1299 C C . PHE A 1 175 ? 1.875 0.990 -13.954 1.00 93.38 175 PHE A C 1
ATOM 1301 O O . PHE A 1 175 ? 2.239 0.337 -14.934 1.00 93.38 175 PHE A O 1
ATOM 1308 N N . ASP A 1 176 ? 1.288 2.184 -14.037 1.00 91.19 176 ASP A N 1
ATOM 1309 C CA . ASP A 1 176 ? 1.083 2.934 -15.276 1.00 91.19 176 ASP A CA 1
ATOM 1310 C C . ASP A 1 176 ? 1.079 4.451 -14.963 1.00 91.19 176 ASP A C 1
ATOM 1312 O O . ASP A 1 176 ? 0.207 4.906 -14.214 1.00 91.19 176 ASP A O 1
ATOM 1316 N N . PRO A 1 177 ? 2.049 5.242 -15.463 1.00 82.50 177 PRO A N 1
ATOM 1317 C CA . PRO A 1 177 ? 3.196 4.799 -16.255 1.00 82.50 177 PRO A CA 1
ATOM 1318 C C . PRO A 1 177 ? 4.148 3.895 -15.439 1.00 82.50 177 PRO A C 1
ATOM 1320 O O . PRO A 1 177 ? 4.207 4.028 -14.212 1.00 82.50 177 PRO A O 1
ATOM 1323 N N . PRO A 1 178 ? 4.862 2.964 -16.098 1.00 70.75 178 PRO A N 1
ATOM 1324 C CA . PRO A 1 178 ? 5.709 1.970 -15.438 1.00 70.75 178 PRO A CA 1
ATOM 1325 C C . PRO A 1 178 ? 7.136 2.456 -15.125 1.00 70.75 178 PRO A C 1
ATOM 1327 O O . PRO A 1 178 ? 7.543 3.532 -15.624 1.00 70.75 178 PRO A O 1
#

Solvent-accessible surface area (backbone atoms only — not comparable to full-atom va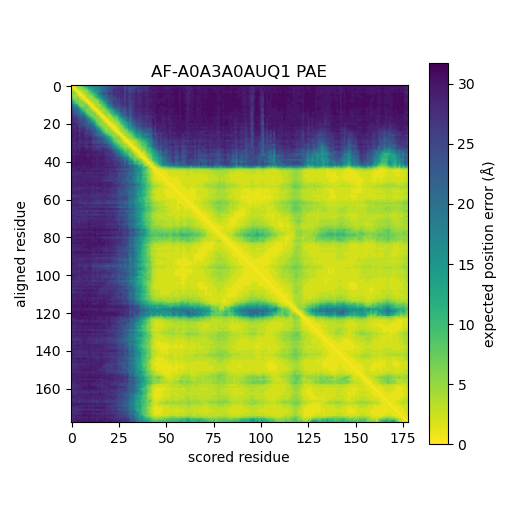lues): 11187 Å² total; per-residue (Å²): 136,84,90,85,83,89,84,90,86,77,89,82,87,80,81,85,74,81,82,79,80,75,83,75,79,79,75,79,81,69,83,74,81,78,74,78,74,83,73,52,56,82,62,42,75,49,48,77,42,74,33,39,44,62,65,52,27,42,34,30,27,93,86,32,71,77,70,70,48,78,48,74,52,76,46,61,57,86,70,35,41,62,49,26,35,45,33,44,34,38,46,59,64,11,35,89,94,30,88,30,44,81,35,71,53,76,48,79,46,79,46,55,90,54,45,42,40,71,88,50,86,65,60,61,47,68,50,77,42,89,70,48,86,80,75,64,42,54,65,76,73,80,86,49,74,29,61,41,76,40,67,78,37,89,55,89,81,91,79,68,67,67,45,37,29,34,38,59,38,36,38,35,38,32,31,67,84,77

Nearest PDB structures (foldseek):
  7m30-assembly1_D  TM=3.152E-01  e=1.413E+00  Human betaherpesvirus 5
  7t4r-assembly1_N  TM=3.022E-01  e=4.517E+00  Human betaherpesvirus 5
  7m22-assembly1_D  TM=3.097E-01  e=5.045E+00  Human betaherpesvirus 5
  8tea-assembly1_D  TM=2.434E-01  e=4.774E+00  Human betaherpesvirus 5

Sequence (178 aa):
MNVHQPRRTLLQRVSFLTLVFALLLSHLVTPQPVAAAPKAAPGAALTLVDVSAPDINCLFDTDCTITVSDLADYFTPPGASGSAFLQSRTWPVGEAGTPGEGRYAYLYRADLRNAVGVTAASCVTTMRIDFGPIVPLDYNGDQKPDDVFVIVKGGLGNIRPAAADLTGDTLTFMFDPP

Foldseek 3Di:
DDDDDDDDDDDDDDDPDPDPPPPPPPPPPDPDPPPPDDFDAAWAWFFEAEDAQQLQLVQQEVVSDWDKDKDKDWDADVQKDFIKMKIKIKTPQRDPPHQRHRHIDIDIDIGCPGIGGDPDRDDDFKDKDQAADFDFTPRPPPPDTGRYYDHCHPDDDDFDFPIWTDGGRMIMTGGVVD

Radius of gyration: 32.01 Å; Cα contacts (8 Å, |Δi|>4): 306; chains: 1; bounding box: 42×54×128 Å

pLDDT: mean 82.84, std 19.37, range [37.81, 98.31]

Mean predicted aligned error: 12.45 Å